Protein AF-B0DY86-F1 (afdb_monomer)

Foldseek 3Di:
DPPPPDPVNQLVVQLVLLLVCLVPPCLLLQADALDQWFWWWFFFADDDDPPAAEDERDNDHHDFDQSHWYAGPRHNGGTTRTFNHDDPPPPVSLVSVLVCLQVQQVPPDPRSHGLETEIHHEQDQDPPPPRDDPSVLVVLVCVVVCVSPLHAYEYEHEPLVVLLCCCCPNPVNVLCVVCVVDDPVVSVVCSVVVSVVVSCVRPVVSVVVSHPPPRHYAYAYSDPPPPCRVVRSSVVSVVSSVSSSVSVVVVVVVVVVVPDDDPDPDDDD

Structure (mmCIF, N/CA/C/O backbone):
data_AF-B0DY86-F1
#
_entry.id   AF-B0DY86-F1
#
loop_
_atom_site.group_PDB
_atom_site.id
_atom_site.type_symbol
_atom_site.label_atom_id
_atom_site.label_alt_id
_atom_site.label_comp_id
_atom_site.label_asym_id
_atom_site.label_entity_id
_atom_site.label_seq_id
_atom_site.pdbx_PDB_ins_code
_atom_site.Cartn_x
_atom_site.Cartn_y
_atom_site.Cartn_z
_atom_site.occupancy
_atom_site.B_iso_or_equiv
_atom_site.auth_seq_id
_atom_site.auth_comp_id
_atom_site.auth_asym_id
_atom_site.auth_atom_id
_atom_site.pdbx_PDB_model_num
ATOM 1 N N . MET A 1 1 ? -26.875 -19.634 30.312 1.00 25.72 1 MET A N 1
ATOM 2 C CA . MET A 1 1 ? -25.525 -20.029 29.852 1.00 25.72 1 MET A CA 1
ATOM 3 C C . MET A 1 1 ? -24.861 -18.831 29.187 1.00 25.72 1 MET A C 1
ATOM 5 O O . MET A 1 1 ? -25.134 -18.555 28.027 1.00 25.72 1 MET A O 1
ATOM 9 N N . HIS A 1 2 ? -24.039 -18.086 29.926 1.00 22.08 2 HIS A N 1
ATOM 10 C CA . HIS A 1 2 ? -23.134 -17.107 29.326 1.00 22.08 2 HIS A CA 1
ATOM 11 C C . HIS A 1 2 ? -21.952 -17.875 28.728 1.00 22.08 2 HIS A C 1
ATOM 13 O O . HIS A 1 2 ? -21.127 -18.404 29.467 1.00 22.08 2 HIS A O 1
ATOM 19 N N . PHE A 1 3 ? -21.874 -17.967 27.400 1.00 21.45 3 PHE A N 1
ATOM 20 C CA . PHE A 1 3 ? -20.648 -18.401 26.735 1.00 21.45 3 PHE A CA 1
ATOM 21 C C . PHE A 1 3 ? -19.618 -17.274 26.859 1.00 21.45 3 PHE A C 1
ATOM 23 O O . PHE A 1 3 ? -19.547 -16.383 26.015 1.00 21.45 3 PHE A O 1
ATOM 30 N N . PHE A 1 4 ? -18.827 -17.297 27.933 1.00 23.02 4 PHE A N 1
ATOM 31 C CA . PHE A 1 4 ? -17.560 -16.575 27.985 1.00 23.02 4 PHE A CA 1
ATOM 32 C C . PHE A 1 4 ? -16.621 -17.248 26.978 1.00 23.02 4 PHE A C 1
ATOM 34 O O . PHE A 1 4 ? -15.976 -18.253 27.268 1.00 23.02 4 PHE A O 1
ATOM 41 N N . LEU A 1 5 ? -16.591 -16.738 25.746 1.00 27.77 5 LEU A N 1
ATOM 42 C CA . LEU A 1 5 ? -15.532 -17.090 24.809 1.00 27.77 5 LEU A CA 1
ATOM 43 C C . LEU A 1 5 ? -14.234 -16.515 25.372 1.00 27.77 5 LEU A C 1
ATOM 45 O O . LEU A 1 5 ? -14.062 -15.298 25.407 1.00 27.77 5 LEU A O 1
ATOM 49 N N . GLU A 1 6 ? -13.328 -17.383 25.824 1.00 26.41 6 GLU A N 1
ATOM 50 C CA . GLU A 1 6 ? -12.017 -16.943 26.292 1.00 26.41 6 GLU A CA 1
ATOM 51 C C . GLU A 1 6 ? -11.328 -16.059 25.231 1.00 26.41 6 GLU A C 1
ATOM 53 O O . GLU A 1 6 ? -11.397 -16.373 24.032 1.00 26.41 6 GLU A O 1
ATOM 58 N N . PRO A 1 7 ? -10.573 -15.018 25.631 1.00 33.53 7 PRO A N 1
ATOM 59 C CA . PRO A 1 7 ? -9.838 -14.144 24.708 1.00 33.53 7 PRO A CA 1
ATOM 60 C C . PRO A 1 7 ? -8.939 -14.908 23.719 1.00 33.53 7 PRO A C 1
ATOM 62 O O . PRO A 1 7 ? -8.713 -14.469 22.590 1.00 33.53 7 PRO A O 1
ATOM 65 N N . LYS A 1 8 ? -8.446 -16.094 24.112 1.00 31.56 8 LYS A N 1
ATOM 66 C CA . LYS A 1 8 ? -7.683 -17.015 23.252 1.00 31.56 8 LYS A CA 1
ATOM 67 C C . LYS A 1 8 ? -8.509 -17.539 22.071 1.00 31.56 8 LYS A C 1
ATOM 69 O O . LYS A 1 8 ? -7.998 -17.560 20.954 1.00 31.56 8 LYS A O 1
ATOM 74 N N . SER A 1 9 ? -9.773 -17.903 22.295 1.00 32.00 9 SER A N 1
ATOM 75 C CA . SER A 1 9 ? -10.672 -18.447 21.270 1.00 32.00 9 SER A CA 1
ATOM 76 C C . SER A 1 9 ? -11.075 -17.378 20.250 1.00 32.00 9 SER A C 1
ATOM 78 O O . SER A 1 9 ? -10.981 -17.603 19.043 1.00 32.00 9 SER A O 1
ATOM 80 N N . VAL A 1 10 ? -11.418 -16.171 20.714 1.00 35.00 10 VAL A N 1
ATOM 81 C CA . VAL A 1 10 ? -11.792 -15.037 19.843 1.00 35.00 10 VAL A CA 1
ATOM 82 C C . VAL A 1 10 ? -10.621 -14.590 18.962 1.00 35.00 10 VAL A C 1
ATOM 84 O O . VAL A 1 10 ? -10.794 -14.364 17.766 1.00 35.00 10 VAL A O 1
ATOM 87 N N . CYS A 1 11 ? -9.413 -14.549 19.523 1.00 32.50 11 CYS A N 1
ATOM 88 C CA . CYS A 1 11 ? -8.190 -14.162 18.822 1.00 32.50 11 CYS A CA 1
ATOM 89 C C . CYS A 1 11 ? -7.759 -15.185 17.752 1.00 32.50 11 CYS A C 1
ATOM 91 O O . CYS A 1 11 ? -7.486 -14.807 16.611 1.00 32.50 11 CYS A O 1
ATOM 93 N N . LEU A 1 12 ? -7.765 -16.487 18.072 1.00 32.06 12 LEU A N 1
ATOM 94 C CA . LEU A 1 12 ? -7.441 -17.541 17.100 1.00 32.06 12 LEU A CA 1
ATOM 95 C C . LEU A 1 12 ? -8.467 -17.577 15.955 1.00 32.06 12 LEU A C 1
ATOM 97 O O . LEU A 1 12 ? -8.120 -17.803 14.795 1.00 32.06 12 LEU A O 1
ATOM 101 N N . MET A 1 13 ? -9.734 -17.315 16.286 1.00 34.47 13 MET A N 1
ATOM 102 C CA . MET A 1 13 ? -10.820 -17.177 15.323 1.00 34.47 13 MET A CA 1
ATOM 103 C C . MET A 1 13 ? -10.673 -15.949 14.423 1.00 34.47 13 MET A C 1
ATOM 105 O O . MET A 1 13 ? -11.056 -16.033 13.259 1.00 34.47 13 MET A O 1
ATOM 109 N N . LEU A 1 14 ? -10.139 -14.833 14.929 1.00 37.16 14 LEU A N 1
ATOM 110 C CA . LEU A 1 14 ? -9.879 -13.638 14.131 1.00 37.16 14 LEU A CA 1
ATOM 111 C C . LEU A 1 14 ? -8.792 -13.923 13.094 1.00 37.16 14 LEU A C 1
ATOM 113 O O . LEU A 1 14 ? -9.084 -13.808 11.914 1.00 37.16 14 LEU A O 1
ATOM 117 N N . VAL A 1 15 ? -7.605 -14.392 13.503 1.00 37.09 15 VAL A N 1
ATOM 118 C CA . VAL A 1 15 ? -6.474 -14.686 12.593 1.00 37.09 15 VAL A CA 1
ATOM 119 C C . VAL A 1 15 ? -6.848 -15.734 11.539 1.00 37.09 15 VAL A C 1
ATOM 121 O O . VAL A 1 15 ? -6.596 -15.534 10.351 1.00 37.09 15 VAL A O 1
ATOM 124 N N . ARG A 1 16 ? -7.519 -16.823 11.945 1.00 38.16 16 ARG A N 1
ATOM 125 C CA . ARG A 1 16 ? -8.064 -17.812 10.997 1.00 38.16 16 ARG A CA 1
ATOM 126 C C . ARG A 1 16 ? -9.062 -17.178 10.041 1.00 38.16 16 ARG A C 1
ATOM 128 O O . ARG A 1 16 ? -9.018 -17.467 8.852 1.00 38.16 16 ARG A O 1
ATOM 135 N N . SER A 1 17 ? -9.913 -16.282 10.538 1.00 39.31 17 SER A N 1
ATOM 136 C CA . SER A 1 17 ? -10.826 -15.537 9.686 1.00 39.31 17 SER A CA 1
ATOM 137 C C . SER A 1 17 ? -10.070 -14.644 8.709 1.00 39.31 17 SER A C 1
ATOM 139 O O . SER A 1 17 ? -10.384 -14.728 7.540 1.00 39.31 17 SER A O 1
ATOM 141 N N . ILE A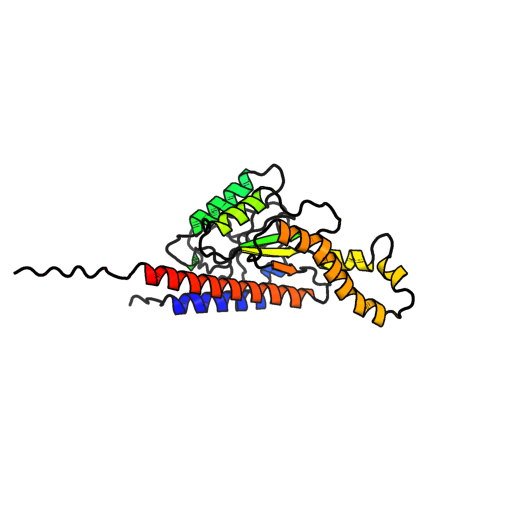 1 18 ? -9.053 -13.872 9.112 1.00 45.78 18 ILE A N 1
ATOM 142 C CA . ILE A 1 18 ? -8.230 -13.050 8.200 1.00 45.78 18 ILE A CA 1
ATOM 143 C C . ILE A 1 18 ? -7.694 -13.910 7.042 1.00 45.78 18 ILE A C 1
ATOM 145 O O . ILE A 1 18 ? -7.917 -13.591 5.876 1.00 45.78 18 ILE A O 1
ATOM 149 N N . LEU A 1 19 ? -7.069 -15.046 7.362 1.00 41.41 19 LEU A N 1
ATOM 150 C CA . LEU A 1 19 ? -6.494 -15.973 6.381 1.00 41.41 19 LEU A CA 1
ATOM 151 C C . LEU A 1 19 ? -7.557 -16.638 5.481 1.00 41.41 19 LEU A C 1
ATOM 153 O O . LEU A 1 19 ? -7.352 -16.776 4.275 1.00 41.41 19 LEU A O 1
ATOM 157 N N . GLU A 1 20 ? -8.699 -17.052 6.036 1.00 43.69 20 GLU A N 1
ATOM 158 C CA . GLU A 1 20 ? -9.823 -17.621 5.274 1.00 43.69 20 GLU A CA 1
ATOM 159 C C . GLU A 1 20 ? -10.530 -16.579 4.404 1.00 43.69 20 GLU A C 1
ATOM 161 O O . GLU A 1 20 ? -10.972 -16.905 3.301 1.00 43.69 20 GLU A O 1
ATOM 166 N N . CYS A 1 21 ? -10.640 -15.344 4.902 1.00 48.84 21 CYS A N 1
ATOM 167 C CA . CYS A 1 21 ? -11.165 -14.191 4.192 1.00 48.84 21 CYS A CA 1
ATOM 168 C C . CYS A 1 21 ? -10.317 -13.991 2.949 1.00 48.84 21 CYS A C 1
ATOM 170 O O . CYS A 1 21 ? -10.805 -14.235 1.861 1.00 48.84 21 CYS A O 1
ATOM 172 N N . PHE A 1 22 ? -9.036 -13.672 3.066 1.00 48.84 22 PHE A N 1
ATOM 173 C CA . PHE A 1 22 ? -8.242 -13.340 1.887 1.00 48.84 22 PHE A CA 1
ATOM 174 C C . PHE A 1 22 ? -8.097 -14.468 0.852 1.00 48.84 22 PHE A C 1
ATOM 176 O O . PHE A 1 22 ? -8.048 -14.185 -0.339 1.00 48.84 22 PHE A O 1
ATOM 183 N N . ASN A 1 23 ? -8.126 -15.740 1.267 1.00 43.41 23 ASN A N 1
ATOM 184 C CA . ASN A 1 23 ? -8.102 -16.867 0.326 1.00 43.41 23 ASN A CA 1
ATOM 185 C C . ASN A 1 23 ? -9.410 -17.054 -0.473 1.00 43.41 23 ASN A C 1
ATOM 187 O O . ASN A 1 23 ? -9.392 -17.716 -1.510 1.00 43.41 23 ASN A O 1
ATOM 191 N N . ARG A 1 24 ? -10.549 -16.523 0.002 1.00 44.00 24 ARG A N 1
ATOM 192 C CA . ARG A 1 24 ? -11.875 -16.666 -0.646 1.00 44.00 24 ARG A CA 1
ATOM 193 C C . ARG A 1 24 ? -12.533 -15.339 -1.030 1.00 44.00 24 ARG A C 1
ATOM 195 O O . ARG A 1 24 ? -13.574 -15.336 -1.680 1.00 44.00 24 ARG A O 1
ATOM 202 N N . CYS A 1 25 ? -11.975 -14.220 -0.589 1.00 46.50 25 CYS A N 1
ATOM 203 C CA . CYS A 1 25 ? -12.621 -12.919 -0.609 1.00 46.50 25 CYS A CA 1
ATOM 204 C C . CYS A 1 25 ? -12.169 -12.125 -1.829 1.00 46.50 25 CYS A C 1
ATOM 206 O O . CYS A 1 25 ? -11.039 -11.649 -1.901 1.00 46.50 25 CYS A O 1
ATOM 208 N N . ARG A 1 26 ? -13.103 -11.921 -2.760 1.00 53.72 26 ARG A N 1
ATOM 209 C CA . ARG A 1 26 ? -12.914 -11.081 -3.949 1.00 53.72 26 ARG A CA 1
ATOM 210 C C . ARG A 1 26 ? -12.943 -9.578 -3.645 1.00 53.72 26 ARG A C 1
ATOM 212 O O . ARG A 1 26 ? -12.969 -8.786 -4.581 1.00 53.72 26 ARG A O 1
ATOM 219 N N . ILE A 1 27 ? -12.958 -9.155 -2.372 1.00 53.88 27 ILE A N 1
ATOM 220 C CA . ILE A 1 27 ? -12.908 -7.722 -2.029 1.00 53.88 27 ILE A CA 1
ATOM 221 C C . ILE A 1 27 ? -11.684 -7.069 -2.664 1.00 53.88 27 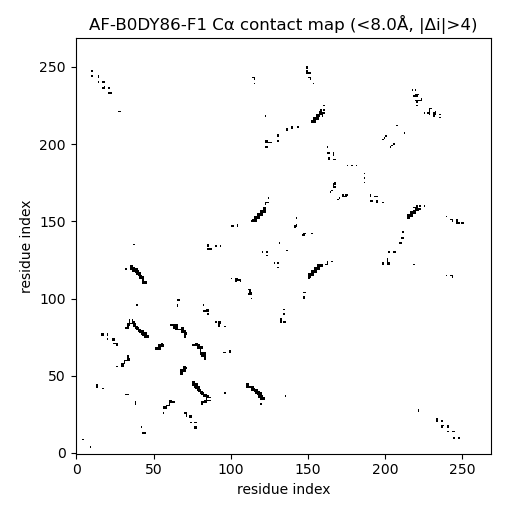ILE A C 1
ATOM 223 O O . ILE A 1 27 ? -11.831 -6.025 -3.285 1.00 53.88 27 ILE A O 1
ATOM 227 N N . LEU A 1 28 ? -10.510 -7.706 -2.596 1.00 54.19 28 LEU A N 1
ATOM 228 C CA . LEU A 1 28 ? -9.296 -7.153 -3.203 1.00 54.19 28 LEU A CA 1
ATOM 229 C C . LEU A 1 28 ? -9.324 -7.180 -4.740 1.00 54.19 28 LEU A C 1
ATOM 231 O O . LEU A 1 28 ? -8.708 -6.332 -5.372 1.00 54.19 28 LEU A O 1
ATOM 235 N N . ASP A 1 29 ? -10.073 -8.106 -5.349 1.00 53.78 29 ASP A N 1
ATOM 236 C CA . ASP A 1 29 ? -10.157 -8.259 -6.810 1.00 53.78 29 ASP A CA 1
ATOM 237 C C . ASP A 1 29 ? -10.916 -7.122 -7.510 1.00 53.78 29 ASP A C 1
ATOM 239 O O . ASP A 1 29 ? -10.892 -7.042 -8.745 1.00 53.78 29 ASP A O 1
ATOM 243 N N . GLY A 1 30 ? -11.643 -6.306 -6.742 1.00 49.09 30 GLY A N 1
ATOM 244 C CA . GLY A 1 30 ? -12.424 -5.169 -7.229 1.00 49.09 30 GLY A CA 1
ATOM 245 C C . GLY A 1 30 ? -12.237 -3.886 -6.424 1.00 49.09 30 GLY A C 1
ATOM 246 O O . GLY A 1 30 ? -12.727 -2.845 -6.856 1.00 49.09 30 GLY A O 1
ATOM 247 N N . TRP A 1 31 ? -11.545 -3.941 -5.285 1.00 54.28 31 TRP A N 1
ATOM 248 C CA . TRP A 1 31 ? -11.215 -2.756 -4.510 1.00 54.28 31 TRP A CA 1
ATOM 249 C C . TRP A 1 31 ? -10.149 -1.933 -5.234 1.00 54.28 31 TRP A C 1
ATOM 251 O O . TRP A 1 31 ? -9.117 -2.449 -5.671 1.00 54.28 31 TRP A O 1
ATOM 261 N N . ARG A 1 32 ? -10.416 -0.635 -5.365 1.00 53.81 32 ARG A N 1
ATOM 262 C CA . ARG A 1 32 ? -9.433 0.359 -5.779 1.00 53.81 32 ARG A CA 1
ATOM 263 C C . ARG A 1 32 ? -9.343 1.393 -4.661 1.00 53.81 32 ARG A C 1
ATOM 265 O O . ARG A 1 32 ? -10.398 1.908 -4.298 1.00 53.81 32 ARG A O 1
ATOM 272 N N . PRO A 1 33 ? -8.143 1.684 -4.131 1.00 53.59 33 PRO A N 1
ATOM 273 C CA . PRO A 1 33 ? -7.993 2.737 -3.137 1.00 53.59 33 PRO A CA 1
ATOM 274 C C . PRO A 1 33 ? -8.523 4.062 -3.688 1.00 53.59 33 PRO A C 1
ATOM 276 O O . PRO A 1 33 ? -8.384 4.338 -4.884 1.00 53.59 33 PRO A O 1
ATOM 279 N N . ALA A 1 34 ? -9.153 4.856 -2.817 1.00 46.75 34 ALA A N 1
ATOM 280 C CA . ALA A 1 34 ? -9.756 6.132 -3.191 1.00 46.75 34 ALA A CA 1
ATOM 281 C C . ALA A 1 34 ? -8.732 7.135 -3.753 1.00 46.75 34 ALA A C 1
ATOM 283 O O . ALA A 1 34 ? -9.071 7.890 -4.662 1.00 46.75 34 ALA A O 1
ATOM 284 N N . THR A 1 35 ? -7.489 7.092 -3.267 1.00 49.38 35 THR A N 1
ATOM 285 C CA . THR A 1 35 ? -6.358 7.907 -3.737 1.00 49.38 35 THR A CA 1
ATOM 286 C C . THR A 1 35 ? -5.086 7.067 -3.857 1.00 49.38 35 THR A C 1
ATOM 288 O O . THR A 1 35 ? -5.047 5.889 -3.489 1.00 49.38 35 THR A O 1
ATOM 291 N N . ASN A 1 36 ? -4.012 7.678 -4.365 1.00 48.69 36 ASN A N 1
ATOM 292 C CA . ASN A 1 36 ? -2.703 7.029 -4.458 1.00 48.69 36 ASN A CA 1
ATOM 293 C C . ASN A 1 36 ? -1.973 6.930 -3.098 1.00 48.69 36 ASN A C 1
ATOM 295 O O . ASN A 1 36 ? -1.039 6.134 -2.996 1.00 48.69 36 ASN A O 1
ATOM 299 N N . ASN A 1 37 ? -2.420 7.676 -2.071 1.00 48.84 37 ASN A N 1
ATOM 300 C CA . ASN A 1 37 ? -1.776 7.784 -0.757 1.00 48.84 37 ASN A CA 1
ATOM 301 C C . ASN A 1 37 ? -2.793 7.652 0.394 1.00 48.84 37 ASN A C 1
ATOM 303 O O . ASN A 1 37 ? -3.646 8.518 0.583 1.00 48.84 37 ASN A O 1
ATOM 307 N N . GLY A 1 38 ? -2.639 6.615 1.226 1.00 51.91 38 GLY A N 1
ATOM 308 C CA . GLY A 1 38 ? -3.285 6.533 2.539 1.00 51.91 38 GLY A CA 1
ATOM 309 C C . GLY A 1 38 ? -4.680 5.910 2.584 1.00 51.91 38 GLY A C 1
ATOM 310 O O . GLY A 1 38 ? -5.649 6.575 2.942 1.00 51.91 38 GLY A O 1
ATOM 311 N N . CYS A 1 39 ? -4.781 4.611 2.304 1.00 53.25 39 CYS A N 1
ATOM 312 C CA . CYS A 1 39 ? -5.963 3.820 2.664 1.00 53.25 39 CYS A CA 1
ATOM 313 C C . CYS A 1 39 ? -5.725 3.040 3.961 1.00 53.25 39 CYS A C 1
ATOM 315 O O . CYS A 1 39 ? -4.877 2.153 3.951 1.00 53.25 39 CYS A O 1
ATOM 317 N N . VAL A 1 40 ? -6.528 3.290 5.005 1.00 51.16 40 VAL A N 1
ATOM 318 C CA . VAL A 1 40 ? -6.539 2.536 6.273 1.00 51.16 40 VAL A CA 1
ATOM 319 C C . VAL A 1 40 ? -7.508 1.361 6.223 1.00 51.16 40 VAL A C 1
ATOM 321 O O . VAL A 1 40 ? -8.704 1.546 6.389 1.00 51.16 40 VAL A O 1
ATOM 324 N N . ILE A 1 41 ? -6.984 0.141 6.077 1.00 56.38 41 ILE A N 1
ATOM 325 C CA . ILE A 1 41 ? -7.787 -1.094 6.051 1.00 56.38 41 ILE A CA 1
ATOM 326 C C . ILE A 1 41 ? -7.919 -1.708 7.446 1.00 56.38 41 ILE A C 1
ATOM 328 O O . ILE A 1 41 ? -6.939 -2.222 7.975 1.00 56.38 41 ILE A O 1
ATOM 332 N N . GLN A 1 42 ? -9.137 -1.733 7.999 1.00 54.06 42 GLN A N 1
ATOM 333 C CA . GLN A 1 42 ? -9.509 -2.596 9.130 1.00 54.06 42 GLN A CA 1
ATOM 334 C C . GLN A 1 42 ? -9.657 -4.060 8.675 1.00 54.06 42 GLN A C 1
ATOM 336 O O . GLN A 1 42 ? -9.996 -4.342 7.530 1.00 54.06 42 GLN A O 1
ATOM 341 N N . VAL A 1 43 ? -9.445 -5.008 9.594 1.00 52.31 43 VAL A N 1
ATOM 342 C CA . VAL A 1 43 ? -9.835 -6.415 9.420 1.00 52.31 43 VAL A CA 1
ATOM 343 C C . VAL A 1 43 ? -10.582 -6.885 10.664 1.00 52.31 43 VAL A C 1
ATOM 345 O O . VAL A 1 43 ? -9.954 -7.332 11.609 1.00 52.31 43 VAL A O 1
ATOM 348 N N . GLY A 1 44 ? -11.908 -6.758 10.723 1.00 45.94 44 GLY A N 1
ATOM 349 C CA . GLY A 1 44 ? -12.701 -7.191 11.886 1.00 45.94 44 GLY A CA 1
ATOM 350 C C . GLY A 1 44 ? -13.919 -8.033 11.519 1.00 45.94 44 GLY A C 1
ATOM 351 O O . GLY A 1 44 ? -14.406 -7.968 10.395 1.00 45.94 44 GLY A O 1
ATOM 352 N N . ARG A 1 45 ? -14.424 -8.816 12.483 1.00 42.75 45 ARG A N 1
ATOM 353 C CA . ARG A 1 45 ? -15.722 -9.499 12.376 1.00 42.75 45 ARG A CA 1
ATOM 354 C C . ARG A 1 45 ? -16.830 -8.476 12.610 1.00 42.75 45 ARG A C 1
ATOM 356 O O . ARG A 1 45 ? -16.919 -7.957 13.711 1.00 42.75 45 ARG A O 1
ATOM 363 N N . THR A 1 46 ? -17.752 -8.284 11.673 1.00 43.44 46 THR A N 1
ATOM 364 C CA . THR A 1 46 ? -19.074 -7.758 12.044 1.00 43.44 46 THR A CA 1
ATOM 365 C C . THR A 1 46 ? -20.122 -8.844 11.867 1.00 43.44 46 THR A C 1
ATOM 367 O O . THR A 1 46 ? -20.130 -9.609 10.909 1.00 43.44 46 THR A O 1
ATOM 370 N N . VAL A 1 47 ? -21.011 -8.939 12.849 1.00 44.69 47 VAL A N 1
ATOM 371 C CA . VAL A 1 47 ? -22.373 -9.410 12.596 1.00 44.69 47 VAL A CA 1
ATOM 372 C C . VAL A 1 47 ? -23.150 -8.123 12.326 1.00 44.69 47 VAL A C 1
ATOM 374 O O . VAL A 1 47 ? -22.914 -7.169 13.072 1.00 44.69 47 VAL A O 1
ATOM 377 N N . PRO A 1 48 ? -24.005 -8.030 11.294 1.00 45.56 48 PRO A N 1
ATOM 378 C CA . PRO A 1 48 ? -24.741 -6.801 11.019 1.00 45.56 48 PRO A CA 1
ATOM 379 C C . PRO A 1 48 ? -25.509 -6.356 12.269 1.00 45.56 48 PRO A C 1
ATOM 381 O O . PRO A 1 48 ? -26.471 -7.004 12.673 1.00 45.56 48 PRO A O 1
ATOM 384 N N . SER A 1 49 ? -25.060 -5.279 12.912 1.00 41.41 49 SER A N 1
ATOM 385 C CA . SER A 1 49 ? -25.853 -4.590 13.928 1.00 41.41 49 SER A CA 1
ATOM 386 C C . SER A 1 49 ? -26.882 -3.717 13.199 1.00 41.41 49 SER A C 1
ATOM 388 O O . SER A 1 49 ? -26.520 -3.083 12.198 1.00 41.41 49 SER A O 1
ATOM 390 N N . PRO A 1 50 ? -28.138 -3.635 13.669 1.00 36.84 50 PRO A N 1
ATOM 391 C CA . PRO A 1 50 ? -29.101 -2.680 13.131 1.00 36.84 50 PRO A CA 1
ATOM 392 C C . PRO A 1 50 ? -28.525 -1.262 13.275 1.00 36.84 50 PRO A C 1
ATOM 394 O O . PRO A 1 50 ? -28.250 -0.825 14.388 1.00 36.84 50 PRO A O 1
ATOM 397 N N . GLY A 1 51 ? -28.273 -0.573 12.156 1.00 46.16 51 GLY A N 1
ATOM 398 C CA . GLY A 1 51 ? -27.764 0.808 12.134 1.0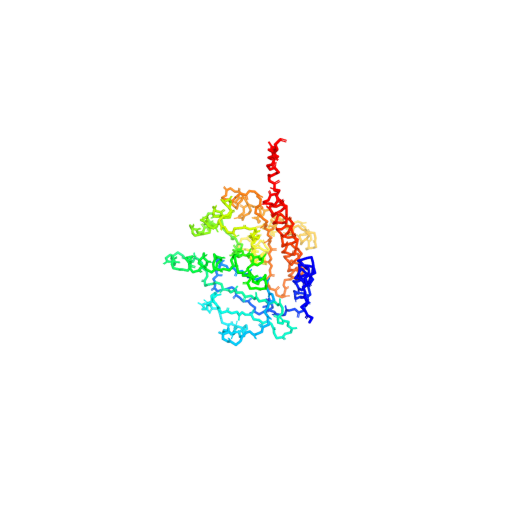0 46.16 51 GLY A CA 1
ATOM 399 C C . GLY A 1 51 ? -26.377 1.020 11.509 1.00 46.16 51 GLY A C 1
ATOM 400 O O . GLY A 1 51 ? -26.009 2.165 11.257 1.00 46.16 51 GLY A O 1
ATOM 401 N N . HIS A 1 52 ? -25.608 -0.030 11.197 1.00 52.19 52 HIS A N 1
ATOM 402 C CA . HIS A 1 52 ? -24.340 0.134 10.468 1.00 52.19 52 HIS A CA 1
ATOM 403 C C . HIS A 1 52 ? -24.559 0.193 8.953 1.00 52.19 52 HIS A C 1
ATOM 405 O O . HIS A 1 52 ? -25.086 -0.743 8.348 1.00 52.19 52 HIS A O 1
ATOM 411 N N . ARG A 1 53 ? -24.136 1.303 8.335 1.00 52.34 53 ARG A N 1
ATOM 412 C CA . ARG A 1 53 ? -24.199 1.514 6.886 1.00 52.34 53 ARG A CA 1
ATOM 413 C C . ARG A 1 53 ? -23.158 0.612 6.207 1.00 52.34 53 ARG A C 1
ATOM 415 O O . ARG A 1 53 ? -21.987 0.622 6.582 1.00 52.34 53 ARG A O 1
ATOM 422 N N . GLN A 1 54 ? -23.600 -0.190 5.240 1.00 60.53 54 GLN A N 1
ATOM 423 C CA . GLN A 1 54 ? -22.746 -1.095 4.466 1.00 60.53 54 GLN A CA 1
ATOM 424 C C . GLN A 1 54 ? -22.718 -0.650 3.010 1.00 60.53 54 GLN A C 1
ATOM 426 O O . GLN A 1 54 ? -23.767 -0.345 2.437 1.00 60.53 54 GLN A O 1
ATOM 431 N N . GLN A 1 55 ? -21.540 -0.675 2.397 1.00 57.56 55 GLN A N 1
ATOM 432 C CA . GLN A 1 55 ? -21.385 -0.441 0.968 1.00 57.56 55 GLN A CA 1
ATOM 433 C C . GLN A 1 55 ? -20.953 -1.732 0.269 1.00 57.56 55 GLN A C 1
ATOM 435 O O . GLN A 1 55 ? -20.106 -2.483 0.756 1.00 57.56 55 GLN A O 1
ATOM 440 N N . ARG A 1 56 ? -21.530 -1.998 -0.909 1.00 58.09 56 ARG A N 1
ATOM 441 C CA . ARG A 1 56 ? -20.932 -2.959 -1.845 1.00 58.09 56 ARG A CA 1
ATOM 442 C C . ARG A 1 56 ? -19.648 -2.356 -2.402 1.00 58.09 56 ARG A C 1
ATOM 444 O O . ARG A 1 56 ? -19.619 -1.157 -2.653 1.00 58.09 56 ARG A O 1
ATOM 451 N N . VAL A 1 57 ? -18.651 -3.197 -2.682 1.00 53.56 57 VAL A N 1
ATOM 452 C CA . VAL A 1 57 ? -17.448 -2.803 -3.436 1.00 53.56 57 VAL A CA 1
ATOM 453 C C . VAL A 1 57 ? -17.881 -2.043 -4.698 1.00 53.56 57 VAL A C 1
ATOM 455 O O . VAL A 1 57 ? -18.472 -2.626 -5.613 1.00 53.56 57 VAL A O 1
ATOM 458 N N . SER A 1 58 ? -17.665 -0.728 -4.701 1.00 44.06 58 SER A N 1
ATOM 459 C CA . SER A 1 58 ? -17.926 0.150 -5.840 1.00 44.06 58 SER A CA 1
ATOM 460 C C . SER A 1 58 ? -16.761 0.035 -6.818 1.00 44.06 58 SER A C 1
ATOM 462 O O . SER A 1 58 ? -15.609 -0.038 -6.403 1.00 44.06 58 SER A O 1
ATOM 464 N N . ARG A 1 59 ? -17.052 0.025 -8.124 1.00 42.72 59 ARG A N 1
ATOM 465 C CA . ARG A 1 59 ? -16.016 0.049 -9.175 1.00 42.72 59 ARG A CA 1
ATOM 466 C C . ARG A 1 59 ? -15.481 1.460 -9.454 1.00 42.72 59 ARG A C 1
ATOM 468 O O . ARG A 1 59 ? -14.550 1.592 -10.244 1.00 42.72 59 ARG A O 1
ATOM 475 N N . ASN A 1 60 ? -16.072 2.486 -8.841 1.00 42.16 60 ASN A N 1
ATOM 476 C CA . ASN A 1 60 ? -15.727 3.886 -9.072 1.00 42.16 60 ASN A CA 1
ATOM 477 C C . ASN A 1 60 ? -14.811 4.378 -7.946 1.00 42.16 60 ASN A C 1
ATOM 479 O O . ASN A 1 60 ? -15.188 4.290 -6.777 1.00 42.16 60 ASN A O 1
ATOM 483 N N . ALA A 1 61 ? -13.631 4.883 -8.312 1.00 50.03 61 ALA A N 1
ATOM 484 C CA . ALA A 1 61 ? -12.689 5.526 -7.398 1.00 50.03 61 ALA A CA 1
ATOM 485 C C . ALA A 1 61 ? -13.169 6.941 -7.010 1.00 50.03 61 ALA A C 1
ATOM 487 O O . ALA A 1 61 ? -13.897 7.573 -7.776 1.00 50.03 61 ALA A O 1
ATOM 488 N N . GLY A 1 62 ? -12.736 7.436 -5.845 1.00 50.34 62 GLY A N 1
ATOM 489 C CA . GLY A 1 62 ? -12.751 8.870 -5.517 1.00 50.34 62 GLY A CA 1
ATOM 490 C C . GLY A 1 62 ? -13.670 9.331 -4.379 1.00 50.34 62 GLY A C 1
ATOM 491 O O . GLY A 1 62 ? -13.500 10.449 -3.904 1.00 50.34 62 GLY A O 1
ATOM 492 N N . ILE A 1 63 ? -14.611 8.511 -3.893 1.00 58.81 63 ILE A N 1
ATOM 493 C CA . ILE A 1 63 ? -15.436 8.860 -2.719 1.00 58.81 63 ILE A CA 1
ATOM 494 C C . ILE A 1 63 ? -15.580 7.634 -1.822 1.00 58.81 63 ILE A C 1
ATOM 496 O O . ILE A 1 63 ? -16.317 6.701 -2.146 1.00 58.81 63 ILE A O 1
ATOM 500 N N . SER A 1 64 ? -14.882 7.661 -0.688 1.00 65.50 64 SER A N 1
ATOM 501 C CA . SER A 1 64 ? -15.014 6.669 0.375 1.00 65.50 64 SER A CA 1
ATOM 502 C C . SER A 1 64 ? -15.273 7.357 1.711 1.00 65.50 64 SER A C 1
ATOM 504 O O . SER A 1 64 ? -14.738 8.430 1.983 1.00 65.50 64 SER A O 1
ATOM 506 N N . ASP A 1 65 ? -16.092 6.726 2.546 1.00 72.38 65 ASP A N 1
ATOM 507 C CA . ASP A 1 65 ? -16.335 7.135 3.925 1.00 72.38 65 ASP A CA 1
ATOM 508 C C . ASP A 1 65 ? -15.789 6.053 4.856 1.00 72.38 65 ASP A C 1
ATOM 510 O O . ASP A 1 65 ? -16.308 4.937 4.887 1.00 72.38 65 ASP A O 1
ATOM 514 N N . ILE A 1 66 ? -14.775 6.401 5.653 1.00 76.12 66 ILE A N 1
ATOM 515 C CA . ILE A 1 66 ? -14.165 5.480 6.616 1.00 76.12 66 ILE A CA 1
ATOM 516 C C . ILE A 1 66 ? -15.173 4.983 7.663 1.00 76.12 66 ILE A C 1
ATOM 518 O O . ILE A 1 66 ? -14.999 3.902 8.211 1.00 76.12 66 ILE A O 1
ATOM 522 N N . GLY A 1 67 ? -16.262 5.709 7.934 1.00 77.62 67 GLY A N 1
ATOM 523 C CA . GLY A 1 67 ? -17.340 5.239 8.805 1.00 77.62 67 GLY A CA 1
ATOM 524 C C . GLY A 1 67 ? -18.175 4.108 8.193 1.00 77.62 67 GLY A C 1
ATOM 525 O O . GLY A 1 67 ? -18.801 3.335 8.924 1.00 77.62 67 GLY A O 1
ATOM 526 N N . THR A 1 68 ? -18.161 3.974 6.867 1.00 78.50 68 THR A N 1
ATOM 527 C CA . THR A 1 68 ? -18.954 2.999 6.121 1.00 78.50 68 THR A CA 1
ATOM 528 C C . THR A 1 68 ? -18.139 1.734 5.851 1.00 78.50 68 THR A C 1
ATOM 530 O O . THR A 1 68 ? -17.066 1.760 5.256 1.00 78.50 68 THR A O 1
ATOM 533 N N . ALA A 1 69 ? -18.664 0.593 6.291 1.00 75.75 69 ALA A N 1
ATOM 534 C CA . ALA A 1 69 ? -18.004 -0.697 6.136 1.00 75.75 69 ALA A CA 1
ATOM 535 C C . ALA A 1 69 ? -18.204 -1.275 4.724 1.00 75.75 69 ALA A C 1
ATOM 537 O O . ALA A 1 69 ? -19.329 -1.353 4.220 1.00 75.75 69 ALA A O 1
ATOM 538 N N . ILE A 1 70 ? -17.123 -1.780 4.134 1.00 72.25 70 ILE A N 1
ATOM 539 C CA . ILE A 1 70 ? -17.115 -2.626 2.940 1.00 72.25 70 ILE A CA 1
ATOM 540 C C . ILE A 1 70 ? -17.001 -4.081 3.401 1.00 72.25 70 ILE A C 1
ATOM 542 O O . ILE A 1 70 ? -16.007 -4.495 3.999 1.00 72.25 70 ILE A O 1
ATOM 546 N N . ILE A 1 71 ? -18.036 -4.871 3.121 1.00 71.56 71 ILE A N 1
ATOM 547 C CA . ILE A 1 71 ? -18.153 -6.259 3.587 1.00 71.56 71 ILE A CA 1
ATOM 548 C C . ILE A 1 71 ? -18.342 -7.184 2.386 1.00 71.56 71 ILE A C 1
ATOM 550 O O . ILE A 1 71 ? -19.141 -6.907 1.487 1.00 71.56 71 ILE A O 1
ATOM 554 N N . ALA A 1 72 ? -17.608 -8.297 2.362 1.00 61.62 72 ALA A N 1
ATOM 555 C CA . ALA A 1 72 ? -17.734 -9.278 1.294 1.00 61.62 72 ALA A CA 1
ATOM 556 C C . ALA A 1 72 ? -18.999 -10.092 1.494 1.00 61.62 72 ALA A C 1
ATOM 558 O O . ALA A 1 72 ? -19.274 -10.566 2.597 1.00 61.62 72 ALA A O 1
ATOM 559 N N . LYS A 1 73 ? -19.724 -10.346 0.405 1.00 62.03 73 LYS A N 1
ATOM 560 C CA . LYS A 1 73 ? -20.886 -11.239 0.446 1.00 62.03 73 LYS A CA 1
ATOM 561 C C . LYS A 1 73 ? -20.493 -12.654 0.846 1.00 62.03 73 LYS A C 1
ATOM 563 O O . LYS A 1 73 ? -21.228 -13.332 1.550 1.00 62.03 73 LYS A O 1
ATOM 568 N N . GLU A 1 74 ? -19.331 -13.084 0.376 1.00 62.41 74 GLU A N 1
ATOM 569 C CA . GLU A 1 74 ? -18.785 -14.416 0.586 1.00 62.41 74 GLU A CA 1
ATOM 570 C C . GLU A 1 74 ? -18.271 -14.588 2.020 1.00 62.41 74 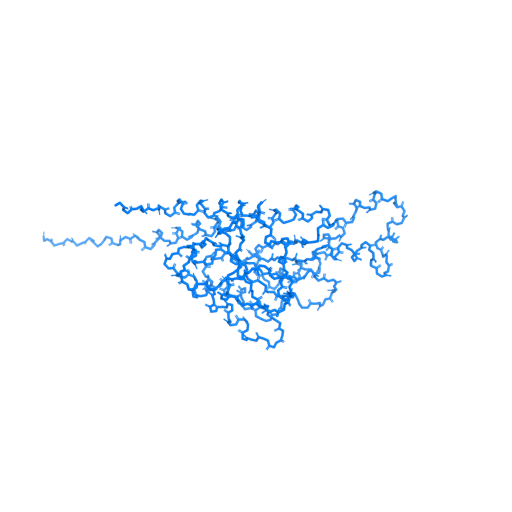GLU A C 1
ATOM 572 O O . GLU A 1 74 ? -18.088 -15.717 2.477 1.00 62.41 74 GLU A O 1
ATOM 577 N N . ASN A 1 75 ? -18.017 -13.481 2.734 1.00 60.31 75 ASN A N 1
ATOM 578 C CA . ASN A 1 75 ? -17.478 -13.525 4.082 1.00 60.31 75 ASN A CA 1
ATOM 579 C C . ASN A 1 75 ? -17.755 -12.248 4.897 1.00 60.31 75 ASN A C 1
ATOM 581 O O . ASN A 1 75 ? -16.974 -11.297 4.878 1.00 60.31 75 ASN A O 1
ATOM 585 N N . GLY A 1 76 ? -18.807 -12.284 5.721 1.00 63.31 76 GLY A N 1
ATOM 586 C CA . GLY A 1 76 ? -19.143 -11.202 6.660 1.00 63.31 76 GLY A CA 1
ATOM 587 C C . GLY A 1 76 ? -18.123 -10.979 7.786 1.00 63.31 76 GLY A C 1
ATOM 588 O O . GLY A 1 76 ? -18.258 -10.055 8.581 1.00 63.31 76 GLY A O 1
ATOM 589 N N . ARG A 1 77 ? -17.091 -11.826 7.887 1.00 66.62 77 ARG A N 1
ATOM 590 C CA . ARG A 1 77 ? -16.053 -11.723 8.919 1.00 66.62 77 ARG A CA 1
ATOM 591 C C . ARG A 1 77 ? -14.859 -10.859 8.505 1.00 66.62 77 ARG A C 1
ATOM 593 O O . ARG A 1 77 ? -13.953 -10.691 9.316 1.00 66.62 77 ARG A O 1
ATOM 600 N N . PHE A 1 78 ? -14.840 -10.368 7.264 1.00 70.31 78 PHE A N 1
ATOM 601 C CA . PHE A 1 78 ? -13.897 -9.359 6.790 1.00 70.31 78 PHE A CA 1
ATOM 602 C C . PHE A 1 78 ? -14.623 -8.033 6.618 1.00 70.31 78 PHE A C 1
ATOM 604 O O . PHE A 1 78 ? -15.584 -7.952 5.853 1.00 70.31 78 PHE A O 1
ATOM 611 N N . VAL A 1 79 ? -14.135 -7.005 7.299 1.00 74.38 79 VAL A N 1
ATOM 612 C CA . VAL A 1 79 ? -14.676 -5.653 7.205 1.00 74.38 79 VAL A CA 1
ATOM 613 C C . VAL A 1 79 ? -13.552 -4.726 6.817 1.00 74.38 79 VAL A C 1
ATOM 615 O O . VAL A 1 79 ? -12.676 -4.477 7.638 1.00 74.38 79 VAL A O 1
ATOM 618 N N . LEU A 1 80 ? -13.611 -4.232 5.588 1.00 76.69 80 LEU A N 1
ATOM 619 C CA . LEU A 1 80 ? -12.729 -3.206 5.065 1.00 76.69 80 LEU A CA 1
ATOM 620 C C . LEU A 1 80 ? -13.368 -1.844 5.336 1.00 76.69 80 LEU A C 1
ATOM 622 O O . LEU A 1 80 ? -14.514 -1.608 4.973 1.00 76.69 80 LEU A O 1
ATOM 626 N N . HIS A 1 81 ? -12.618 -0.954 5.961 1.00 78.75 81 HIS A N 1
ATOM 627 C CA . HIS A 1 81 ? -12.913 0.472 5.954 1.00 78.75 81 HIS A CA 1
ATOM 628 C C . HIS A 1 81 ? -11.919 1.105 4.983 1.00 78.75 81 HIS A C 1
ATOM 630 O O . HIS A 1 81 ? -10.776 0.668 4.937 1.00 78.75 81 HIS A O 1
ATOM 636 N N . ASP A 1 82 ? -12.360 2.038 4.150 1.00 75.31 82 ASP A N 1
ATOM 637 C CA . ASP A 1 82 ? -11.504 2.685 3.154 1.00 75.31 82 ASP A CA 1
ATOM 638 C C . ASP A 1 82 ? -11.542 4.191 3.410 1.00 75.31 82 ASP A C 1
ATOM 640 O O . ASP A 1 82 ? -12.618 4.786 3.526 1.00 75.31 82 ASP A O 1
ATOM 644 N N . SER A 1 83 ? -10.375 4.804 3.579 1.00 74.00 83 SER A N 1
ATOM 645 C CA . SER A 1 83 ? -10.259 6.249 3.768 1.00 74.00 83 SER A CA 1
ATOM 646 C C . SER A 1 83 ? -10.160 6.951 2.422 1.00 74.00 83 SER A C 1
ATOM 648 O O . SER A 1 83 ? -9.620 6.414 1.463 1.00 74.00 83 SER A O 1
ATOM 650 N N . GLN A 1 84 ? -10.619 8.199 2.362 1.00 66.69 84 GLN A N 1
ATOM 651 C CA . GLN A 1 84 ? -10.532 9.017 1.151 1.00 66.69 84 GLN A CA 1
ATOM 652 C C . GLN A 1 84 ? -9.095 9.473 0.813 1.00 66.69 84 GLN A C 1
ATOM 654 O O . GLN A 1 84 ? -8.924 10.273 -0.090 1.00 66.69 84 GLN A O 1
ATOM 659 N N . GLY A 1 85 ? -8.061 8.967 1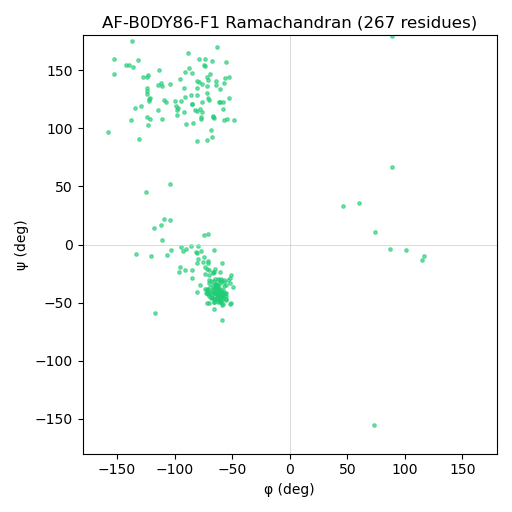.494 1.00 63.38 85 GLY A N 1
ATOM 660 C CA . GLY A 1 85 ? -6.675 9.391 1.293 1.00 63.38 85 GLY A CA 1
ATOM 661 C C . GLY A 1 85 ? -6.223 10.568 2.154 1.00 63.38 85 GLY A C 1
ATOM 662 O O . GLY A 1 85 ? -6.990 11.095 2.958 1.00 63.38 85 GLY A O 1
ATOM 663 N N . PHE A 1 86 ? -4.952 10.955 1.995 1.00 60.56 86 PHE A N 1
ATOM 664 C CA . PHE A 1 86 ? -4.323 12.098 2.679 1.00 60.56 86 PHE A CA 1
ATOM 665 C C . PHE A 1 86 ? -3.697 13.101 1.690 1.00 60.56 86 PHE 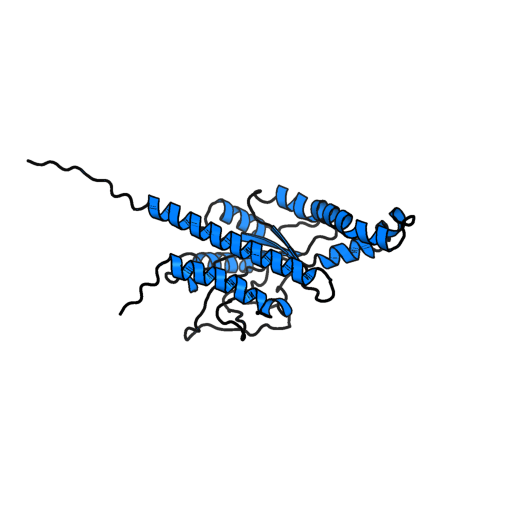A C 1
ATOM 667 O O . PHE A 1 86 ? -2.546 13.499 1.876 1.00 60.56 86 PHE A O 1
ATOM 674 N N . GLU A 1 87 ? -4.390 13.462 0.605 1.00 56.25 87 GLU A N 1
ATOM 675 C CA . GLU A 1 87 ? -3.817 14.373 -0.397 1.00 56.25 87 GLU A CA 1
ATOM 676 C C . GLU A 1 87 ? -3.615 15.803 0.149 1.00 56.25 87 GLU A C 1
ATOM 678 O O . GLU A 1 87 ? -4.200 16.222 1.155 1.00 56.25 87 GLU A O 1
ATOM 683 N N . HIS A 1 88 ? -2.719 16.557 -0.494 1.00 45.84 88 HIS A N 1
ATOM 684 C CA . HIS A 1 88 ? -2.313 17.890 -0.051 1.00 45.84 88 HIS A CA 1
ATOM 685 C C . HIS A 1 88 ? -3.518 18.852 -0.033 1.00 45.84 88 HIS A C 1
ATOM 687 O O . HIS A 1 88 ? -4.167 19.059 -1.055 1.00 45.84 88 HIS A O 1
ATOM 693 N N . GLY A 1 89 ? -3.812 19.450 1.128 1.00 51.62 89 GLY A N 1
ATOM 694 C CA . GLY A 1 89 ? -4.980 20.322 1.335 1.00 51.62 89 GLY A CA 1
ATOM 695 C C . GLY A 1 89 ? -6.167 19.660 2.050 1.00 51.62 89 GLY A C 1
ATOM 696 O O . GLY A 1 89 ? -7.109 20.355 2.419 1.00 51.62 89 GLY A O 1
ATOM 697 N N . GLU A 1 90 ? -6.105 18.355 2.334 1.00 59.81 90 GLU A N 1
ATOM 698 C CA . GLU A 1 90 ? -7.186 17.599 2.983 1.00 59.81 90 GLU A CA 1
ATOM 699 C C . GLU A 1 90 ? -6.913 17.293 4.471 1.00 59.81 90 GLU A C 1
ATOM 701 O O . GLU A 1 90 ? -7.014 16.149 4.926 1.00 59.81 90 GLU A O 1
ATOM 706 N N . GLY A 1 91 ? -6.579 18.311 5.275 1.00 62.12 91 GLY A N 1
ATOM 707 C CA . GLY A 1 91 ? -6.343 18.140 6.722 1.00 62.12 91 GLY A CA 1
ATOM 708 C C . GLY A 1 91 ? -7.506 17.450 7.460 1.00 62.12 91 GLY A C 1
ATOM 709 O O . GLY A 1 91 ? -7.293 16.669 8.393 1.00 62.12 91 GLY A O 1
ATOM 710 N N . ASP A 1 92 ? -8.731 17.652 6.972 1.00 73.25 92 ASP A N 1
ATOM 711 C CA . ASP A 1 92 ? -9.939 17.011 7.488 1.00 73.25 92 ASP A CA 1
ATOM 712 C C . ASP A 1 92 ? -9.931 15.487 7.310 1.00 73.25 92 ASP A C 1
ATOM 714 O O . ASP A 1 92 ? -10.441 14.766 8.171 1.00 73.25 92 ASP A O 1
ATOM 718 N N . ASN A 1 93 ? -9.336 14.963 6.234 1.00 72.69 93 ASN A N 1
ATOM 719 C CA . ASN A 1 93 ? -9.295 13.522 5.980 1.00 72.69 93 ASN A CA 1
ATOM 720 C C . ASN A 1 93 ? -8.313 12.817 6.916 1.00 72.69 93 ASN A C 1
ATOM 722 O O . ASN A 1 93 ? -8.643 11.764 7.469 1.00 72.69 93 ASN A O 1
ATOM 726 N N . PHE A 1 94 ? -7.167 13.442 7.202 1.00 76.56 94 PHE A N 1
ATOM 727 C CA . PHE A 1 94 ? -6.257 12.943 8.232 1.00 76.56 94 PHE A CA 1
ATOM 728 C C . PHE A 1 94 ? -6.936 12.880 9.603 1.00 76.56 94 PHE A C 1
ATOM 730 O O . PHE A 1 94 ? -6.923 11.835 10.260 1.00 76.56 94 PHE A O 1
ATOM 737 N N . LYS A 1 95 ? -7.617 13.960 10.004 1.00 81.88 95 LYS A N 1
ATOM 738 C CA . LYS A 1 95 ? -8.349 14.004 11.273 1.00 81.88 95 LYS A CA 1
ATOM 739 C C . LYS A 1 95 ? -9.430 12.920 11.358 1.00 81.88 95 LYS A C 1
ATOM 741 O O . LYS A 1 95 ? -9.498 12.231 12.373 1.00 81.88 95 LYS A O 1
ATOM 746 N N . LYS A 1 96 ? -10.222 12.710 10.297 1.00 81.38 96 LYS A N 1
ATOM 747 C CA . LYS A 1 96 ? -11.238 11.638 10.239 1.00 81.38 96 LYS A CA 1
ATOM 748 C C . LYS A 1 96 ? -10.633 10.257 10.489 1.00 81.38 96 LYS A C 1
ATOM 750 O O . LYS A 1 96 ? -11.221 9.463 11.220 1.00 81.38 96 LYS A O 1
ATOM 755 N N . VAL A 1 97 ? -9.460 9.972 9.918 1.00 80.75 97 VAL A N 1
ATOM 756 C CA . VAL A 1 97 ? -8.762 8.701 10.154 1.00 80.75 97 VAL A CA 1
ATOM 757 C C . VAL A 1 97 ? -8.326 8.572 11.609 1.00 80.75 97 VAL A C 1
ATOM 759 O O . VAL A 1 97 ? -8.580 7.540 12.229 1.00 80.75 97 VAL A O 1
ATOM 762 N N . ILE A 1 98 ? -7.701 9.604 12.177 1.00 84.50 98 ILE A N 1
ATOM 763 C CA . ILE A 1 98 ? -7.252 9.567 13.574 1.00 84.50 98 ILE A CA 1
ATOM 764 C C . ILE A 1 98 ? -8.430 9.400 14.536 1.00 84.50 98 ILE A C 1
ATOM 766 O O . ILE A 1 98 ? -8.359 8.568 15.442 1.00 84.50 98 ILE A O 1
ATOM 770 N N . ASP A 1 99 ? -9.515 10.144 14.332 1.00 86.81 99 ASP A N 1
ATOM 771 C CA . ASP A 1 99 ? -10.722 10.047 15.152 1.00 86.81 99 ASP A CA 1
ATOM 772 C C . ASP A 1 99 ? -11.348 8.651 15.045 1.00 86.81 99 ASP A C 1
ATOM 774 O O . ASP A 1 99 ? -11.710 8.060 16.063 1.00 86.81 99 ASP A O 1
ATOM 778 N N . PHE A 1 100 ? -11.397 8.080 13.837 1.00 85.50 100 PHE A N 1
ATOM 779 C CA . PHE A 1 100 ? -11.860 6.711 13.618 1.00 85.50 100 PHE A CA 1
ATOM 780 C C . PHE A 1 100 ? -11.002 5.690 14.378 1.00 85.50 100 PHE A C 1
ATOM 782 O O . PHE A 1 100 ? -11.539 4.855 15.106 1.00 85.50 100 PHE A O 1
ATOM 789 N 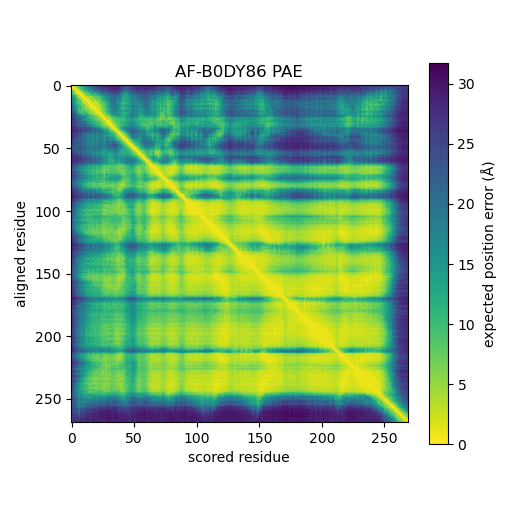N . LEU A 1 101 ? -9.672 5.771 14.261 1.00 85.38 101 LEU A N 1
ATOM 790 C CA . LEU A 1 101 ? -8.753 4.863 14.953 1.00 85.38 101 LEU A CA 1
ATOM 791 C C . LEU A 1 101 ? -8.883 4.982 16.477 1.00 85.38 101 LEU A C 1
ATOM 793 O O . LEU A 1 101 ? -8.962 3.964 17.162 1.00 85.38 101 LEU A O 1
ATOM 797 N N . LYS A 1 102 ? -8.960 6.206 17.012 1.00 86.06 102 LYS A N 1
ATOM 798 C CA . LYS A 1 102 ? -9.130 6.456 18.452 1.00 86.06 102 LYS A CA 1
ATOM 799 C C . LYS A 1 102 ? -10.468 5.936 18.970 1.00 86.06 102 LYS A C 1
ATOM 801 O O . LYS A 1 102 ? -10.486 5.242 19.980 1.00 86.06 102 LYS A O 1
ATOM 806 N N . ALA A 1 103 ? -11.567 6.207 18.264 1.00 86.56 103 ALA A N 1
ATOM 807 C CA . ALA A 1 103 ? -12.896 5.733 18.648 1.00 86.56 103 ALA A CA 1
ATOM 808 C C . ALA A 1 103 ? -12.987 4.200 18.669 1.00 86.56 103 ALA A C 1
ATOM 810 O O . ALA A 1 103 ? -13.746 3.628 19.446 1.00 86.56 103 ALA A O 1
ATOM 811 N N . ARG A 1 104 ? -12.209 3.529 17.814 1.00 84.81 104 ARG A N 1
ATOM 812 C CA . ARG A 1 104 ? -12.209 2.070 17.671 1.00 84.81 104 ARG A CA 1
ATOM 813 C C . ARG A 1 104 ? -11.207 1.362 18.577 1.00 84.81 104 ARG A C 1
ATOM 815 O O . ARG A 1 104 ? -11.395 0.179 18.839 1.00 84.81 104 ARG A O 1
ATOM 822 N N . LYS A 1 105 ? -10.166 2.052 19.046 1.00 81.25 105 LYS A N 1
ATOM 823 C CA . LYS A 1 105 ? -9.075 1.483 19.851 1.00 81.25 105 LYS A CA 1
ATOM 824 C C . LYS A 1 105 ? -9.578 0.773 21.111 1.00 81.25 105 LYS A C 1
ATOM 826 O O . LYS A 1 105 ? -9.188 -0.362 21.355 1.00 81.25 105 LYS A O 1
ATOM 831 N N . ASP A 1 106 ? -10.473 1.417 21.858 1.00 78.25 106 ASP A N 1
ATOM 832 C CA . ASP A 1 106 ? -10.924 0.952 23.178 1.00 78.25 106 ASP A CA 1
ATOM 833 C C . ASP A 1 106 ? -12.380 0.443 23.165 1.00 78.25 106 ASP A C 1
ATOM 835 O O . ASP A 1 106 ? -13.050 0.396 24.198 1.00 78.25 106 ASP A O 1
ATOM 839 N N . MET A 1 107 ? -12.896 0.049 21.992 1.00 82.62 107 MET A N 1
ATOM 840 C CA . MET A 1 107 ? -14.253 -0.498 21.888 1.00 82.62 107 MET A CA 1
ATOM 841 C C . MET A 1 107 ? -14.392 -1.772 22.743 1.00 82.62 107 MET A C 1
ATOM 843 O O . MET A 1 107 ? -13.548 -2.665 22.628 1.00 82.62 107 MET A O 1
ATOM 847 N N . PRO A 1 108 ? -15.468 -1.923 23.548 1.00 78.06 108 PRO A N 1
ATOM 848 C CA . PRO A 1 108 ? -15.616 -3.059 24.467 1.00 78.06 108 PRO A CA 1
ATOM 849 C C . PRO A 1 108 ? -15.622 -4.419 23.767 1.00 78.06 108 PRO A C 1
ATOM 851 O O . PRO A 1 108 ? -15.188 -5.429 24.321 1.00 78.06 108 PRO A O 1
ATOM 854 N N . ASN A 1 109 ? -16.137 -4.455 22.538 1.00 76.62 109 ASN A N 1
ATOM 855 C CA . ASN A 1 109 ? -16.162 -5.657 21.730 1.00 76.62 109 ASN A CA 1
ATOM 856 C C . ASN A 1 109 ? -14.979 -5.652 20.763 1.00 76.62 109 ASN A C 1
ATOM 858 O O . ASN A 1 109 ? -14.921 -4.825 19.857 1.00 76.62 109 ASN A O 1
ATOM 862 N N . VAL A 1 110 ? -14.084 -6.634 20.913 1.00 74.25 110 VAL A N 1
ATOM 863 C CA . VAL A 1 110 ? -12.907 -6.832 20.048 1.00 74.25 110 VAL A CA 1
ATOM 864 C C . VAL A 1 110 ? -13.287 -6.802 18.569 1.00 74.25 110 VAL A C 1
ATOM 866 O O . VAL A 1 110 ? -12.578 -6.231 17.757 1.00 74.25 110 VAL A O 1
ATOM 869 N N . ARG A 1 111 ? -14.454 -7.343 18.204 1.00 73.75 111 ARG A N 1
ATOM 870 C CA . ARG A 1 111 ? -14.919 -7.384 16.811 1.00 73.75 111 ARG A CA 1
ATOM 871 C C . ARG A 1 111 ? -15.063 -5.984 16.182 1.00 73.75 111 ARG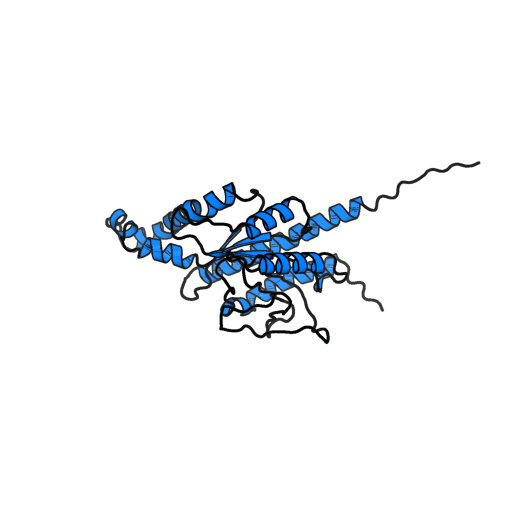 A C 1
ATOM 873 O O . ARG A 1 111 ? -14.899 -5.841 14.972 1.00 73.75 111 ARG A O 1
ATOM 880 N N . ASP A 1 112 ? -15.366 -4.991 17.016 1.00 77.69 112 ASP A N 1
ATOM 881 C CA . ASP A 1 112 ? -15.614 -3.607 16.633 1.00 77.69 112 ASP A CA 1
ATOM 882 C C . ASP A 1 112 ? -14.331 -2.761 16.705 1.00 77.69 112 ASP A C 1
ATOM 884 O O . ASP A 1 112 ? -14.362 -1.618 16.258 1.00 77.69 112 ASP A O 1
ATOM 888 N N . GLN A 1 113 ? -13.214 -3.316 17.198 1.00 82.06 113 GLN A N 1
ATOM 889 C CA . GLN A 1 113 ? -11.893 -2.683 17.191 1.00 82.06 113 GLN A CA 1
ATOM 890 C C . GLN A 1 113 ? -11.213 -2.777 15.814 1.00 82.06 113 GLN A C 1
ATOM 892 O O . GLN A 1 113 ? -11.530 -3.629 14.975 1.00 82.06 113 GLN A O 1
ATOM 897 N N . VAL A 1 114 ? -10.238 -1.895 15.581 1.00 82.75 114 VAL A N 1
ATOM 898 C CA . VAL A 1 114 ? -9.359 -1.960 14.405 1.00 82.75 114 VAL A CA 1
ATOM 899 C C . VAL A 1 114 ? -8.205 -2.914 14.703 1.00 82.75 114 VAL A C 1
ATOM 901 O O . VAL A 1 114 ? -7.438 -2.700 15.635 1.00 82.75 114 VAL A O 1
ATOM 904 N N . HIS A 1 115 ? -8.070 -3.965 13.893 1.00 82.69 115 HIS A N 1
ATOM 905 C CA . HIS A 1 115 ? -7.087 -5.028 14.138 1.00 82.69 115 HIS A CA 1
ATOM 906 C C . HIS A 1 115 ? -5.776 -4.859 13.374 1.00 82.69 115 HIS A C 1
ATOM 908 O O . HIS A 1 115 ? -4.759 -5.398 13.793 1.00 82.69 115 HIS A O 1
ATOM 914 N N . ALA A 1 116 ? -5.794 -4.134 12.261 1.00 85.69 116 ALA A N 1
ATOM 915 C CA . ALA A 1 116 ? -4.623 -3.761 11.484 1.00 85.69 116 ALA A CA 1
ATOM 916 C C . ALA A 1 116 ? -4.928 -2.458 10.748 1.00 85.69 116 ALA A C 1
ATOM 918 O O . ALA A 1 116 ? -6.095 -2.106 10.585 1.00 85.69 116 ALA A O 1
ATOM 919 N N . VAL A 1 117 ? -3.877 -1.764 10.333 1.00 85.94 117 VAL A N 1
ATOM 920 C CA . VAL A 1 117 ? -3.935 -0.589 9.471 1.00 85.94 117 VAL A CA 1
ATOM 921 C C . VAL A 1 117 ? -2.966 -0.828 8.329 1.00 85.94 117 VAL A C 1
ATOM 923 O O . VAL A 1 117 ? -1.770 -0.992 8.559 1.00 85.94 117 VAL A O 1
ATOM 926 N N . TRP A 1 118 ? -3.463 -0.859 7.100 1.00 86.56 118 TRP A N 1
ATOM 927 C CA . TRP A 1 118 ? -2.597 -0.716 5.931 1.00 86.56 118 TRP A CA 1
ATOM 928 C C . TRP A 1 118 ? -2.382 0.768 5.648 1.00 86.56 118 TRP A C 1
ATOM 930 O O . TRP A 1 118 ? -3.257 1.574 5.931 1.00 86.56 118 TRP A O 1
ATOM 940 N N . LEU A 1 119 ? -1.215 1.138 5.138 1.00 83.69 119 LEU A N 1
ATOM 941 C CA . LEU A 1 119 ? -0.940 2.453 4.575 1.00 83.69 119 LEU A CA 1
ATOM 942 C C . LEU A 1 119 ? -0.465 2.235 3.156 1.00 83.69 119 LEU A C 1
ATOM 944 O O . LEU A 1 119 ? 0.653 1.780 2.929 1.00 83.69 119 LEU A O 1
ATOM 948 N N . CYS A 1 120 ? -1.359 2.490 2.212 1.00 80.44 120 CYS A N 1
ATOM 949 C CA . CYS A 1 120 ? -1.087 2.243 0.808 1.00 80.44 120 CYS A CA 1
ATOM 950 C C . CYS A 1 120 ? -0.376 3.447 0.187 1.00 80.44 120 CYS A C 1
ATOM 952 O O . CYS A 1 120 ? -0.881 4.564 0.287 1.00 80.44 120 CYS A O 1
ATOM 954 N N . PHE A 1 121 ? 0.746 3.192 -0.476 1.00 78.44 121 PHE A N 1
ATOM 955 C CA . PHE A 1 121 ? 1.483 4.154 -1.295 1.00 78.44 121 PHE A CA 1
ATOM 956 C C . PHE A 1 121 ? 1.626 3.571 -2.684 1.00 78.44 121 PHE A C 1
ATOM 958 O O . PHE A 1 121 ? 1.797 2.362 -2.829 1.00 78.44 121 PHE A O 1
ATOM 965 N N . GLN A 1 122 ? 1.562 4.383 -3.724 1.00 80.50 122 GLN A N 1
ATOM 966 C CA . GLN A 1 122 ? 2.008 3.922 -5.030 1.00 80.50 122 GLN A CA 1
ATOM 967 C C . GLN A 1 122 ? 3.538 3.792 -5.032 1.00 80.50 122 GLN A C 1
ATOM 969 O O . GLN A 1 122 ? 4.231 4.616 -4.445 1.00 80.50 122 GLN A O 1
ATOM 974 N N . VAL A 1 123 ? 4.069 2.760 -5.691 1.00 86.31 123 VAL A N 1
ATOM 975 C CA . VAL A 1 123 ? 5.508 2.676 -5.965 1.00 86.31 123 VAL A CA 1
ATOM 976 C C . VAL A 1 123 ? 5.942 3.903 -6.770 1.00 86.31 123 VAL A C 1
ATOM 978 O O . VAL A 1 123 ? 5.401 4.155 -7.850 1.00 86.31 123 VAL A O 1
ATOM 981 N N . SER A 1 124 ? 6.912 4.652 -6.243 1.00 86.81 124 SER A N 1
ATOM 982 C CA . SER A 1 124 ? 7.520 5.783 -6.943 1.00 86.81 124 SER A CA 1
ATOM 983 C C . SER A 1 124 ? 8.248 5.306 -8.194 1.00 86.81 124 SER A C 1
ATOM 985 O O . SER A 1 124 ? 8.957 4.298 -8.175 1.00 86.81 124 SER A O 1
ATOM 987 N N . LEU A 1 125 ? 8.068 6.054 -9.280 1.00 86.50 125 LEU A N 1
ATOM 988 C CA . LEU A 1 125 ? 8.664 5.775 -10.589 1.00 86.50 125 LEU A CA 1
ATOM 989 C C . LEU A 1 125 ? 9.814 6.746 -10.917 1.00 86.50 125 LEU A C 1
ATOM 991 O O . LEU A 1 125 ? 10.545 6.531 -11.885 1.00 86.50 125 LEU A O 1
ATOM 995 N N . SER A 1 126 ? 9.987 7.791 -10.103 1.00 83.12 126 SER A N 1
ATOM 996 C CA . SER A 1 126 ? 10.965 8.861 -10.294 1.00 83.12 126 SER A CA 1
ATOM 997 C C . SER A 1 126 ? 11.679 9.196 -8.986 1.00 83.12 126 SER A C 1
ATOM 999 O O . SER A 1 126 ? 11.137 9.025 -7.893 1.00 83.12 126 SER A O 1
ATOM 1001 N N . GLU A 1 127 ? 12.910 9.689 -9.101 1.00 76.25 127 GLU A N 1
ATOM 1002 C CA . GLU A 1 127 ? 13.653 10.243 -7.970 1.00 76.25 127 GLU A CA 1
ATOM 1003 C C . GLU A 1 127 ? 13.057 11.591 -7.542 1.00 76.25 127 GLU A C 1
ATOM 1005 O O . GLU A 1 127 ? 12.630 12.388 -8.376 1.00 76.25 127 GLU A O 1
ATOM 1010 N N . GLY A 1 128 ? 13.055 11.864 -6.236 1.00 64.81 128 GLY A N 1
ATOM 1011 C CA . GLY A 1 128 ? 12.599 13.145 -5.686 1.00 64.81 128 GLY A CA 1
ATOM 1012 C C . GLY A 1 128 ? 11.098 13.242 -5.406 1.00 64.81 128 GLY A C 1
ATOM 1013 O O . GLY A 1 128 ? 10.673 14.235 -4.815 1.00 64.81 128 GLY A O 1
ATOM 1014 N N . ASP A 1 129 ? 10.308 12.217 -5.740 1.00 63.59 129 ASP A N 1
ATOM 1015 C CA . ASP A 1 129 ? 8.917 12.128 -5.292 1.00 63.59 129 ASP A CA 1
ATOM 1016 C C . ASP A 1 129 ? 8.884 12.083 -3.757 1.00 63.59 129 ASP A C 1
ATOM 1018 O O . ASP A 1 129 ? 9.497 11.216 -3.121 1.00 63.59 129 ASP A O 1
ATOM 1022 N N . ARG A 1 130 ? 8.169 13.029 -3.136 1.00 65.38 130 ARG A N 1
ATOM 1023 C CA . ARG A 1 130 ? 7.956 13.004 -1.688 1.00 65.38 130 ARG A CA 1
ATOM 1024 C C . ARG A 1 130 ? 7.104 11.779 -1.360 1.00 65.38 130 ARG A C 1
ATOM 1026 O O . ARG A 1 130 ? 5.916 11.743 -1.657 1.00 65.38 130 ARG A O 1
ATOM 1033 N N . LEU A 1 131 ? 7.726 10.778 -0.739 1.00 66.44 131 LEU A N 1
ATOM 1034 C CA . LEU A 1 131 ? 7.070 9.497 -0.475 1.00 66.44 131 LEU A CA 1
ATOM 1035 C C . LEU A 1 131 ? 5.966 9.598 0.594 1.00 66.44 131 LEU A C 1
ATOM 1037 O O . LEU A 1 131 ? 4.985 8.859 0.535 1.00 66.44 131 LEU A O 1
ATOM 1041 N N . PHE A 1 132 ? 6.105 10.521 1.554 1.00 72.06 132 PHE A N 1
ATOM 1042 C CA . PHE A 1 132 ? 5.127 10.737 2.624 1.00 72.06 132 PHE A CA 1
ATOM 1043 C C . PHE A 1 132 ? 4.636 12.171 2.656 1.00 72.06 132 PHE A C 1
ATOM 1045 O O . PHE A 1 132 ? 5.426 13.104 2.744 1.00 72.06 132 PHE A O 1
ATOM 1052 N N . GLU A 1 133 ? 3.321 12.334 2.683 1.00 71.19 133 GLU A N 1
ATOM 1053 C CA . GLU A 1 133 ? 2.693 13.592 3.071 1.00 71.19 133 GLU A CA 1
ATOM 1054 C C . GLU A 1 133 ? 2.792 13.804 4.590 1.00 71.19 133 GLU A C 1
ATOM 1056 O O . GLU A 1 133 ? 2.927 12.851 5.363 1.00 71.19 133 GLU A O 1
ATOM 1061 N N . ALA A 1 134 ? 2.653 15.054 5.041 1.00 72.56 134 ALA A N 1
ATOM 1062 C CA . ALA A 1 134 ? 2.790 15.419 6.457 1.00 72.56 134 ALA A CA 1
ATOM 1063 C C . ALA A 1 134 ? 1.849 14.625 7.393 1.00 72.56 134 ALA A C 1
ATOM 1065 O O . ALA A 1 134 ? 2.233 14.264 8.503 1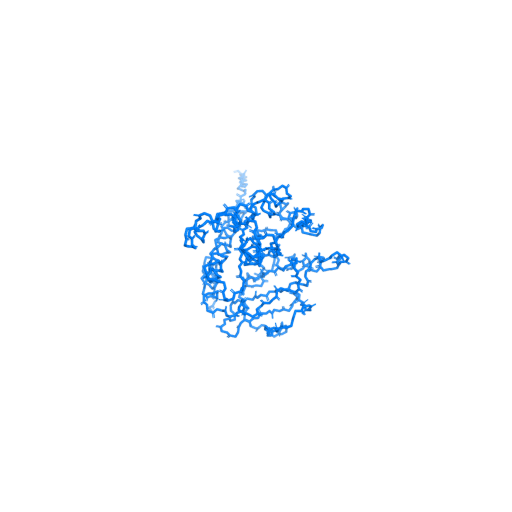.00 72.56 134 ALA A O 1
ATOM 1066 N N . GLY A 1 135 ? 0.631 14.296 6.942 1.00 72.25 135 GLY A N 1
ATOM 1067 C CA . GLY A 1 135 ? -0.301 13.469 7.721 1.00 72.25 135 GLY A CA 1
ATOM 1068 C C . GLY A 1 135 ? 0.210 12.040 7.947 1.00 72.25 135 GLY A C 1
ATOM 1069 O O . GLY A 1 135 ? 0.032 11.463 9.015 1.00 72.25 135 GLY A O 1
ATOM 1070 N N . VAL A 1 136 ? 0.914 11.464 6.976 1.00 77.12 136 VAL A N 1
ATOM 1071 C CA . VAL A 1 136 ? 1.475 10.114 7.105 1.00 77.12 136 VAL A CA 1
ATOM 1072 C C . VAL A 1 136 ? 2.644 10.095 8.091 1.00 77.12 136 VAL A C 1
ATOM 1074 O O . VAL A 1 136 ? 2.721 9.200 8.934 1.00 77.12 136 VAL A O 1
ATOM 1077 N N . GLU A 1 137 ? 3.523 11.098 8.027 1.00 79.75 137 GLU A N 1
ATOM 1078 C CA . GLU A 1 137 ? 4.618 11.275 8.992 1.00 79.75 137 GLU A CA 1
ATOM 1079 C C . GLU A 1 137 ? 4.072 11.381 10.427 1.00 79.75 137 GLU A C 1
ATOM 1081 O O . GLU A 1 137 ? 4.555 10.711 11.345 1.00 79.75 137 GLU A O 1
ATOM 1086 N N . GLU A 1 138 ? 2.995 12.150 10.609 1.00 81.56 138 GLU A N 1
ATOM 1087 C CA . GLU A 1 138 ? 2.310 12.285 11.893 1.00 81.56 138 GLU A CA 1
ATOM 1088 C C . GLU A 1 138 ? 1.714 10.955 12.378 1.00 81.56 138 GLU A C 1
ATOM 1090 O O . GLU A 1 138 ? 1.841 10.609 13.555 1.00 81.56 138 GLU A O 1
ATOM 1095 N N . LEU A 1 139 ? 1.131 10.148 11.487 1.00 82.12 139 LEU A N 1
ATOM 1096 C CA . LEU A 1 139 ? 0.622 8.823 11.845 1.00 82.12 139 LEU A CA 1
ATOM 1097 C C . LEU A 1 139 ? 1.738 7.894 12.349 1.00 82.12 139 LEU A C 1
ATOM 1099 O O . LEU A 1 139 ? 1.557 7.202 13.357 1.00 82.12 139 LEU A O 1
ATOM 1103 N N . PHE A 1 140 ? 2.904 7.894 11.695 1.00 84.88 140 PHE A N 1
ATOM 1104 C CA . PHE A 1 140 ? 4.066 7.125 12.152 1.00 84.88 140 PHE A CA 1
ATOM 1105 C C . PHE A 1 140 ? 4.592 7.627 13.499 1.00 84.88 140 PHE A C 1
ATOM 1107 O O . PHE A 1 140 ? 4.947 6.817 14.368 1.00 84.88 140 PHE A O 1
ATOM 1114 N N . ARG A 1 141 ? 4.575 8.945 13.727 1.00 85.88 141 ARG A N 1
ATOM 1115 C CA . ARG A 1 141 ? 4.903 9.539 15.028 1.00 85.88 141 ARG A CA 1
ATOM 1116 C C . ARG A 1 141 ? 3.933 9.069 16.113 1.00 85.88 141 ARG A C 1
ATOM 1118 O O . ARG A 1 141 ? 4.375 8.640 17.179 1.00 85.88 141 ARG A O 1
ATOM 1125 N N . MET A 1 142 ? 2.627 9.124 15.857 1.00 86.25 142 MET A N 1
ATOM 1126 C CA . MET A 1 142 ? 1.587 8.665 16.786 1.00 86.25 142 MET A CA 1
ATOM 1127 C C . MET A 1 142 ? 1.712 7.167 17.086 1.00 86.25 142 MET A C 1
ATOM 1129 O O . MET A 1 142 ? 1.583 6.755 18.241 1.00 86.25 142 MET A O 1
ATOM 1133 N N . LYS A 1 143 ? 2.015 6.345 16.070 1.00 85.69 143 LYS A N 1
ATOM 1134 C CA . LYS A 1 143 ? 2.288 4.913 16.249 1.00 85.69 143 LYS A CA 1
ATOM 1135 C C . LYS A 1 143 ? 3.494 4.686 17.160 1.00 85.69 143 LYS A C 1
ATOM 1137 O O . LYS A 1 143 ? 3.395 3.902 18.101 1.00 85.69 143 LYS A O 1
ATOM 1142 N N . SER A 1 144 ? 4.592 5.401 16.923 1.00 85.62 144 SER A N 1
ATOM 1143 C CA . SER A 1 144 ? 5.826 5.279 17.713 1.00 85.62 144 SER A CA 1
ATOM 1144 C C . SER A 1 144 ? 5.638 5.709 19.172 1.00 85.62 144 SER A C 1
ATOM 1146 O O . SER A 1 144 ? 6.212 5.102 20.069 1.00 85.62 144 SER A O 1
ATOM 1148 N N . LYS A 1 145 ? 4.781 6.705 19.431 1.00 87.06 145 LYS A N 1
ATOM 1149 C CA . LYS A 1 145 ? 4.410 7.126 20.795 1.00 87.06 145 LYS A CA 1
ATOM 1150 C C . LYS A 1 145 ? 3.356 6.229 21.463 1.00 87.06 145 LYS A C 1
ATOM 1152 O O . LYS A 1 145 ? 2.977 6.484 22.602 1.00 87.06 145 LYS A O 1
ATOM 1157 N N . GLY A 1 146 ? 2.852 5.202 20.775 1.00 84.81 146 GLY A N 1
ATOM 1158 C CA . GLY A 1 146 ? 1.821 4.302 21.302 1.00 84.81 146 GLY A CA 1
ATOM 1159 C C . GLY A 1 146 ? 0.415 4.914 21.372 1.00 84.81 146 GLY A C 1
ATOM 1160 O O . GLY A 1 146 ? -0.493 4.310 21.944 1.00 84.81 146 GLY A O 1
ATOM 1161 N N . GLU A 1 147 ? 0.190 6.082 20.764 1.00 86.62 147 GLU A N 1
ATOM 1162 C CA . GLU A 1 147 ? -1.101 6.783 20.801 1.00 86.62 147 GLU A CA 1
ATOM 1163 C C . GLU A 1 147 ? -2.200 5.959 20.105 1.00 86.62 147 GLU A C 1
ATOM 1165 O O . GLU A 1 147 ? -3.325 5.862 20.604 1.00 86.62 147 GLU A O 1
ATOM 1170 N N . LEU A 1 148 ? -1.841 5.266 19.018 1.00 81.25 148 LEU A N 1
ATOM 1171 C CA . LEU A 1 148 ? -2.719 4.343 18.285 1.00 81.25 148 LEU A CA 1
ATOM 1172 C C . LEU A 1 148 ? -2.893 2.982 18.984 1.00 81.25 148 LEU A C 1
ATOM 1174 O O . LEU A 1 148 ? -3.683 2.152 18.546 1.00 81.25 148 LEU A O 1
ATOM 1178 N N . GLY A 1 149 ? -2.175 2.744 20.083 1.00 82.00 149 GLY A N 1
ATOM 1179 C CA . GLY A 1 149 ? -2.194 1.476 20.797 1.00 82.00 149 GLY A CA 1
ATOM 1180 C C . GLY A 1 149 ? -1.450 0.343 20.071 1.00 82.00 149 GLY A C 1
ATOM 1181 O O . GLY A 1 149 ? -0.531 0.586 19.277 1.00 82.00 149 GLY A O 1
ATOM 1182 N N . PRO A 1 150 ? -1.821 -0.914 20.359 1.00 81.50 150 PRO A N 1
ATOM 1183 C CA . PRO A 1 150 ? -1.119 -2.102 19.874 1.00 81.50 150 PRO A CA 1
ATOM 1184 C C . PRO A 1 150 ? -1.369 -2.384 18.394 1.00 81.50 150 PRO A C 1
ATOM 1186 O O . PRO A 1 150 ? -0.672 -3.215 17.815 1.00 81.50 150 PRO A O 1
ATOM 1189 N N . VAL A 1 151 ? -2.327 -1.690 17.768 1.00 83.31 151 VAL A N 1
ATOM 1190 C CA . VAL A 1 151 ? -2.703 -1.924 16.375 1.00 83.31 151 VAL A CA 1
ATOM 1191 C C . VAL A 1 151 ? -1.462 -1.875 15.466 1.00 83.31 151 VAL A C 1
ATOM 1193 O O . VAL A 1 151 ? -0.671 -0.920 15.541 1.00 83.31 151 VAL A O 1
ATOM 1196 N N . PRO A 1 152 ? -1.223 -2.918 14.653 1.00 87.50 152 PRO A N 1
ATOM 1197 C CA . PRO A 1 152 ? -0.134 -2.922 13.698 1.00 87.50 152 PRO A CA 1
ATOM 1198 C C . PRO A 1 152 ? -0.455 -1.972 12.545 1.00 87.50 152 PRO A C 1
ATOM 1200 O O . PRO A 1 152 ? -1.565 -1.972 12.013 1.00 87.50 152 PRO A O 1
ATOM 1203 N N . VAL A 1 153 ? 0.549 -1.192 12.154 1.00 87.50 153 VAL A N 1
ATOM 1204 C CA . VAL A 1 153 ? 0.530 -0.338 10.964 1.00 87.50 153 VAL A CA 1
ATOM 1205 C C . VAL A 1 153 ? 1.489 -0.964 9.958 1.00 87.50 153 VAL A C 1
ATOM 1207 O O . VAL A 1 153 ? 2.640 -1.215 10.307 1.00 87.50 153 VAL A O 1
ATOM 1210 N N . ILE A 1 154 ? 1.006 -1.259 8.752 1.00 89.31 154 ILE A N 1
ATOM 1211 C CA . ILE A 1 154 ? 1.742 -1.955 7.692 1.00 89.31 154 ILE A CA 1
ATOM 1212 C C . ILE A 1 154 ? 1.774 -1.061 6.459 1.00 89.31 154 ILE A C 1
ATOM 1214 O O . ILE A 1 154 ? 0.729 -0.681 5.936 1.00 89.31 154 ILE A O 1
ATOM 1218 N N . THR A 1 155 ? 2.964 -0.761 5.964 1.00 89.31 155 THR A N 1
ATOM 1219 C CA . THR A 1 155 ? 3.149 -0.009 4.721 1.00 89.31 155 THR A CA 1
ATOM 1220 C C . THR A 1 155 ? 2.973 -0.936 3.519 1.00 89.31 155 THR A C 1
ATOM 1222 O O . THR A 1 155 ? 3.603 -1.987 3.432 1.00 89.31 155 THR A O 1
ATOM 1225 N N . VAL A 1 156 ? 2.126 -0.558 2.566 1.00 87.88 156 VAL A N 1
ATOM 1226 C CA . VAL A 1 156 ? 1.829 -1.351 1.369 1.00 87.88 156 VAL A CA 1
ATOM 1227 C C . VAL A 1 156 ? 2.167 -0.533 0.126 1.00 87.88 156 VAL A C 1
ATOM 1229 O O . VAL A 1 156 ? 1.454 0.403 -0.226 1.00 87.88 156 VAL A O 1
ATOM 1232 N N . PHE A 1 157 ? 3.243 -0.898 -0.564 1.00 89.06 157 PHE A N 1
ATOM 1233 C CA . PHE A 1 157 ? 3.633 -0.292 -1.834 1.00 89.06 157 PHE A CA 1
ATOM 1234 C C . PHE A 1 157 ? 2.866 -0.950 -2.984 1.00 89.06 157 PHE A C 1
ATOM 1236 O O . PHE A 1 157 ? 3.131 -2.080 -3.379 1.00 89.06 157 PHE A O 1
ATOM 1243 N N . THR A 1 158 ? 1.871 -0.252 -3.500 1.00 83.81 158 THR A N 1
ATOM 1244 C CA . THR A 1 158 ? 0.958 -0.696 -4.553 1.00 83.81 158 THR A CA 1
ATOM 1245 C C . THR A 1 158 ? 1.489 -0.385 -5.952 1.00 83.81 158 THR A C 1
ATOM 1247 O O . THR A 1 158 ? 2.373 0.450 -6.132 1.00 83.81 158 THR A O 1
ATOM 1250 N N . LYS A 1 159 ? 0.897 -1.028 -6.966 1.00 83.44 159 LYS A N 1
ATOM 1251 C CA . LYS A 1 159 ? 1.260 -0.872 -8.386 1.00 83.44 159 LYS A CA 1
ATOM 1252 C C . LYS A 1 159 ? 2.716 -1.258 -8.683 1.00 83.44 159 LYS A C 1
ATOM 1254 O O . LYS A 1 159 ? 3.350 -0.662 -9.547 1.00 83.44 159 LYS A O 1
ATOM 1259 N N . TYR A 1 160 ? 3.242 -2.276 -7.996 1.00 89.81 160 TYR A N 1
ATOM 1260 C CA . TYR A 1 160 ? 4.592 -2.795 -8.254 1.00 89.81 160 TYR A CA 1
ATOM 1261 C C . TYR A 1 160 ? 4.794 -3.243 -9.712 1.00 89.81 160 TYR A C 1
ATOM 1263 O O . TYR A 1 160 ? 5.878 -3.085 -10.267 1.00 89.81 160 TYR A O 1
ATOM 1271 N N . ASP A 1 161 ? 3.731 -3.716 -10.367 1.00 90.12 161 ASP A N 1
ATOM 1272 C CA . ASP A 1 161 ? 3.718 -4.029 -11.799 1.00 90.12 161 ASP A CA 1
ATOM 1273 C C . ASP A 1 161 ? 4.104 -2.831 -12.676 1.00 90.12 161 ASP A C 1
ATOM 1275 O O . ASP A 1 161 ? 4.763 -3.020 -13.691 1.00 90.12 161 ASP A O 1
ATOM 1279 N N . LYS A 1 162 ? 3.789 -1.594 -12.267 1.00 91.19 162 LYS A N 1
ATOM 1280 C CA . LYS A 1 162 ? 4.173 -0.388 -13.015 1.00 91.19 162 LYS A CA 1
ATOM 1281 C C . LYS A 1 162 ? 5.663 -0.098 -12.967 1.00 91.19 162 LYS A C 1
ATOM 1283 O O . LYS A 1 162 ? 6.206 0.370 -13.963 1.00 91.19 162 LYS A O 1
ATOM 1288 N N . LEU A 1 163 ? 6.332 -0.428 -11.865 1.00 93.00 163 LEU A N 1
ATOM 1289 C CA . LEU A 1 163 ? 7.788 -0.342 -11.804 1.00 93.00 163 LEU A CA 1
ATOM 1290 C C . LEU A 1 163 ? 8.437 -1.391 -12.712 1.00 93.00 163 LEU A C 1
ATOM 1292 O O . LEU A 1 163 ? 9.379 -1.074 -13.432 1.00 93.00 163 LEU A O 1
ATOM 1296 N N . VAL A 1 164 ? 7.904 -2.617 -12.728 1.00 94.50 164 VAL A N 1
ATOM 1297 C CA . VAL A 1 164 ? 8.372 -3.671 -13.643 1.00 94.50 164 VAL A CA 1
ATOM 1298 C C . VAL A 1 164 ? 8.193 -3.232 -15.097 1.00 94.50 164 VAL A C 1
ATOM 1300 O O . VAL A 1 164 ? 9.152 -3.271 -15.864 1.00 94.50 164 VAL A O 1
ATOM 1303 N N . GLU A 1 165 ? 7.000 -2.748 -15.459 1.00 92.94 165 GLU A N 1
ATOM 1304 C CA . GLU A 1 165 ? 6.700 -2.227 -16.798 1.00 92.94 165 GLU A CA 1
ATOM 1305 C C . GLU A 1 165 ? 7.630 -1.068 -17.184 1.00 92.94 165 GLU A C 1
ATOM 1307 O O . GLU A 1 165 ? 8.100 -1.017 -18.316 1.00 92.94 165 GLU A O 1
ATOM 1312 N N . GLN A 1 166 ? 7.928 -0.144 -16.265 1.00 92.12 166 GLN A N 1
ATOM 1313 C CA . GLN A 1 166 ? 8.836 0.972 -16.532 1.00 92.12 166 GLN A CA 1
ATOM 1314 C C . GLN A 1 166 ? 10.274 0.502 -16.769 1.00 92.12 166 GLN A C 1
ATOM 1316 O O . GLN A 1 166 ? 10.968 1.052 -17.623 1.00 92.12 166 GLN A O 1
ATOM 1321 N N . ILE A 1 167 ? 10.748 -0.492 -16.020 1.00 92.25 167 ILE A N 1
ATOM 1322 C CA . ILE A 1 167 ? 12.111 -1.007 -16.185 1.00 92.25 167 ILE A CA 1
ATOM 1323 C C . ILE A 1 167 ? 12.224 -1.804 -17.483 1.00 92.25 167 ILE A C 1
ATOM 1325 O O . ILE A 1 167 ? 13.209 -1.656 -18.205 1.00 92.25 167 ILE A O 1
ATOM 1329 N N . GLU A 1 168 ? 11.216 -2.615 -17.798 1.00 91.12 168 GLU A N 1
ATOM 1330 C CA . GLU A 1 168 ? 11.191 -3.421 -19.015 1.00 91.12 168 GLU A CA 1
ATOM 1331 C C . GLU A 1 168 ? 10.970 -2.549 -20.261 1.00 91.12 168 GLU A C 1
ATOM 1333 O O . GLU A 1 168 ? 11.753 -2.604 -21.202 1.00 91.12 168 GLU A O 1
ATOM 1338 N N . PHE A 1 169 ? 9.966 -1.673 -20.262 1.00 89.19 169 PHE A N 1
ATOM 1339 C CA . PHE A 1 169 ? 9.501 -0.954 -21.457 1.00 89.19 169 PHE A CA 1
ATOM 1340 C C . PHE A 1 169 ? 9.645 0.570 -21.385 1.00 89.19 169 PHE A C 1
ATOM 1342 O O . PHE A 1 169 ? 9.052 1.280 -22.198 1.00 89.19 169 PHE A O 1
ATOM 1349 N N . GLY A 1 170 ? 10.407 1.101 -20.427 1.00 84.88 170 GLY A N 1
ATOM 1350 C CA . GLY A 1 170 ? 10.584 2.543 -20.253 1.00 84.88 170 GLY A CA 1
ATOM 1351 C C . GLY A 1 170 ? 11.093 3.255 -21.509 1.00 84.88 170 GLY A C 1
ATOM 1352 O O . GLY A 1 170 ? 11.752 2.658 -22.361 1.00 84.88 170 GLY A O 1
ATOM 1353 N N . ASN A 1 171 ? 10.829 4.563 -21.597 1.00 77.44 171 ASN A N 1
ATOM 1354 C CA . ASN A 1 171 ? 11.018 5.393 -22.801 1.00 77.44 171 ASN A CA 1
ATOM 1355 C C . ASN A 1 171 ? 12.403 5.292 -23.466 1.00 77.44 171 ASN A C 1
ATOM 1357 O O . ASN A 1 171 ? 12.542 5.540 -24.660 1.00 77.44 171 ASN A O 1
ATOM 1361 N N . ASN A 1 172 ? 13.440 4.953 -22.704 1.00 78.69 172 ASN A N 1
ATOM 1362 C CA . ASN A 1 172 ? 14.814 4.855 -23.182 1.00 78.69 172 ASN A CA 1
ATOM 1363 C C . ASN A 1 172 ? 15.292 3.407 -23.400 1.00 78.69 172 ASN A C 1
ATOM 1365 O O . ASN A 1 172 ? 16.401 3.228 -23.908 1.00 78.69 172 ASN A O 1
ATOM 1369 N N . LEU A 1 173 ? 14.486 2.391 -23.058 1.00 85.19 173 LEU A N 1
ATOM 1370 C CA . LEU A 1 173 ? 14.821 0.962 -23.129 1.00 85.19 173 LEU A CA 1
ATOM 1371 C C . LEU A 1 173 ? 16.213 0.646 -22.551 1.00 85.19 173 LEU A C 1
ATOM 1373 O O . LEU A 1 173 ? 16.914 -0.242 -23.039 1.00 85.19 173 LEU A O 1
ATOM 1377 N N . GLU A 1 174 ? 16.647 1.377 -21.520 1.00 88.19 174 GLU A N 1
ATOM 1378 C CA . GLU A 1 174 ? 18.017 1.271 -20.994 1.00 88.19 174 GLU A CA 1
ATOM 1379 C C . GLU A 1 174 ? 18.324 -0.131 -20.477 1.00 88.19 174 GLU A C 1
ATOM 1381 O O . GLU A 1 174 ? 19.413 -0.658 -20.709 1.00 88.19 174 GLU A O 1
ATOM 1386 N N . PHE A 1 175 ? 17.346 -0.782 -19.843 1.00 89.75 175 PHE A N 1
ATOM 1387 C CA . PHE A 1 175 ? 17.469 -2.178 -19.438 1.00 89.75 175 PHE A CA 1
ATOM 1388 C C . PHE A 1 175 ? 17.747 -3.096 -20.638 1.00 89.75 175 PHE A C 1
ATOM 1390 O O . PHE A 1 175 ? 18.685 -3.898 -20.602 1.00 89.75 175 PHE A O 1
ATOM 1397 N N . HIS A 1 176 ? 16.996 -2.944 -21.733 1.00 88.12 176 HIS A N 1
ATOM 1398 C CA . HIS A 1 176 ? 17.212 -3.722 -22.953 1.00 88.12 176 HIS A CA 1
ATOM 1399 C C . HIS A 1 176 ? 18.549 -3.404 -23.617 1.00 88.12 176 HIS A C 1
ATOM 1401 O O . HIS A 1 176 ? 19.237 -4.328 -24.041 1.00 88.12 176 HIS A O 1
ATOM 1407 N N . LYS A 1 177 ? 18.952 -2.131 -23.687 1.00 90.81 177 LYS A N 1
ATOM 1408 C CA . LYS A 1 177 ? 20.234 -1.720 -24.278 1.00 90.81 177 LYS A CA 1
ATOM 1409 C C . LYS A 1 177 ? 21.422 -2.303 -23.516 1.00 90.81 177 LYS A C 1
ATOM 1411 O O . LYS A 1 177 ? 22.321 -2.861 -24.148 1.00 90.81 177 LYS A O 1
ATOM 1416 N N . ARG A 1 178 ? 21.410 -2.231 -22.179 1.00 90.88 178 ARG A N 1
ATOM 1417 C CA . ARG A 1 178 ? 22.457 -2.812 -21.317 1.00 90.88 178 ARG A CA 1
ATOM 1418 C C . ARG A 1 178 ? 22.526 -4.333 -21.439 1.00 90.88 178 ARG A C 1
ATOM 1420 O O . ARG A 1 178 ? 23.612 -4.905 -21.441 1.00 90.88 178 ARG A O 1
ATOM 1427 N N . ASN A 1 179 ? 21.378 -4.987 -21.608 1.00 89.94 179 ASN A N 1
ATOM 1428 C CA . ASN A 1 179 ? 21.266 -6.445 -21.675 1.00 89.94 179 ASN A CA 1
ATOM 1429 C C . ASN A 1 179 ? 21.053 -6.978 -23.106 1.00 89.94 179 ASN A C 1
ATOM 1431 O O . ASN A 1 179 ? 20.582 -8.099 -23.282 1.00 89.94 179 ASN A O 1
ATOM 1435 N N . LYS A 1 180 ? 21.403 -6.205 -24.146 1.00 91.06 180 LYS A N 1
ATOM 1436 C CA . LYS A 1 180 ? 21.171 -6.585 -25.557 1.00 91.06 180 LYS A CA 1
ATOM 1437 C C . LYS A 1 180 ? 21.967 -7.810 -26.016 1.00 91.06 180 LYS A C 1
ATOM 1439 O O . LYS A 1 180 ? 21.623 -8.419 -27.018 1.00 91.06 180 LYS A O 1
ATOM 1444 N N . HIS A 1 181 ? 23.053 -8.114 -25.306 1.00 93.50 181 HIS A N 1
ATOM 1445 C CA . HIS A 1 181 ? 23.941 -9.245 -25.566 1.00 93.50 181 HIS A CA 1
ATOM 1446 C C . HIS A 1 181 ? 23.388 -10.570 -25.022 1.00 93.50 181 HIS A C 1
ATOM 1448 O O . HIS A 1 181 ? 23.917 -11.626 -25.350 1.00 93.50 181 HIS A O 1
ATOM 1454 N N . LEU A 1 182 ? 22.352 -10.512 -24.182 1.00 94.00 182 LEU A N 1
ATOM 1455 C CA . LEU A 1 182 ? 21.680 -11.683 -23.638 1.00 94.00 182 LEU A CA 1
ATOM 1456 C C . LEU A 1 182 ? 20.517 -12.084 -24.540 1.00 94.00 182 LEU A C 1
ATOM 1458 O O . LEU A 1 182 ? 19.833 -11.234 -25.123 1.00 94.00 182 LEU A O 1
ATOM 1462 N N . ASP A 1 183 ? 20.245 -13.384 -24.590 1.00 94.25 183 ASP A N 1
ATOM 1463 C CA . ASP A 1 183 ? 18.988 -13.884 -25.123 1.00 94.25 183 ASP A CA 1
ATOM 1464 C C . ASP A 1 183 ? 17.795 -13.402 -24.267 1.00 94.25 183 ASP A C 1
ATOM 1466 O O . ASP A 1 183 ? 17.938 -12.813 -23.187 1.00 94.25 183 ASP A O 1
ATOM 1470 N N . ARG A 1 184 ? 16.580 -13.627 -24.773 1.00 89.69 184 ARG A N 1
ATOM 1471 C CA . ARG A 1 184 ? 15.354 -13.154 -24.120 1.00 89.69 184 ARG A CA 1
ATOM 1472 C C . ARG A 1 184 ? 15.159 -13.758 -22.728 1.00 89.69 184 ARG A C 1
ATOM 1474 O O . ARG A 1 184 ? 14.704 -13.047 -21.839 1.00 89.69 184 ARG A O 1
ATOM 1481 N N . GLU A 1 185 ? 15.463 -15.036 -22.542 1.00 93.25 185 GLU A N 1
ATOM 1482 C CA . GLU A 1 185 ? 15.259 -15.732 -21.272 1.00 93.25 185 GLU A CA 1
ATOM 1483 C C . GLU A 1 185 ? 16.240 -15.220 -20.215 1.00 93.25 185 GLU A C 1
ATOM 1485 O O . GLU A 1 185 ? 15.814 -14.761 -19.154 1.00 93.25 185 GLU A O 1
ATOM 1490 N N . SER A 1 186 ? 17.530 -15.169 -20.554 1.00 94.19 186 SER A N 1
ATOM 1491 C CA . SER A 1 186 ? 18.582 -14.643 -19.676 1.00 94.19 186 SER A CA 1
ATOM 1492 C C . SER A 1 186 ? 18.344 -13.183 -19.284 1.00 94.19 186 SER A C 1
ATOM 1494 O O . SER A 1 186 ? 18.558 -12.794 -18.134 1.00 94.19 186 SER A O 1
ATOM 1496 N N . ARG A 1 187 ? 17.858 -12.352 -20.216 1.00 92.19 187 ARG A N 1
ATOM 1497 C CA . ARG A 1 187 ? 17.479 -10.965 -19.912 1.00 92.19 187 ARG A CA 1
ATOM 1498 C C . ARG A 1 187 ? 16.286 -10.906 -18.959 1.00 92.19 187 ARG A C 1
ATOM 1500 O O . ARG A 1 187 ? 16.333 -10.168 -17.978 1.00 92.19 187 ARG A O 1
ATOM 1507 N N . ASN A 1 188 ? 15.239 -11.689 -19.212 1.00 89.56 188 ASN A N 1
ATOM 1508 C CA . ASN A 1 188 ? 14.042 -11.708 -18.370 1.00 89.56 188 ASN A CA 1
ATOM 1509 C C . ASN A 1 188 ? 14.337 -12.222 -16.952 1.00 89.56 188 ASN A C 1
ATOM 1511 O O . ASN A 1 188 ? 13.693 -11.780 -16.002 1.00 89.56 188 ASN A O 1
ATOM 1515 N N . ALA A 1 189 ? 15.331 -13.098 -16.787 1.00 93.12 189 ALA A N 1
ATOM 1516 C CA . ALA A 1 189 ? 15.789 -13.562 -15.479 1.00 93.12 189 ALA A CA 1
ATOM 1517 C C . ALA A 1 189 ? 16.444 -12.451 -14.630 1.00 93.12 189 ALA A C 1
ATOM 1519 O O . ALA A 1 189 ? 16.408 -12.532 -13.406 1.00 93.12 189 ALA A O 1
ATOM 1520 N N . ARG A 1 190 ? 16.986 -11.392 -15.253 1.00 93.19 190 ARG A N 1
ATOM 1521 C CA . ARG A 1 190 ? 17.586 -10.236 -14.553 1.00 93.19 190 ARG A CA 1
ATOM 1522 C C . ARG A 1 190 ? 16.583 -9.160 -14.150 1.00 93.19 190 ARG A C 1
ATOM 1524 O O . ARG A 1 190 ? 16.856 -8.374 -13.245 1.00 93.19 190 ARG A O 1
ATOM 1531 N N . LEU A 1 191 ? 15.427 -9.109 -14.812 1.00 92.44 191 LEU A N 1
ATOM 1532 C CA . LEU A 1 191 ? 14.413 -8.081 -14.573 1.00 92.44 191 LEU A CA 1
ATOM 1533 C C . LEU A 1 191 ? 13.963 -8.006 -13.096 1.00 92.44 191 LEU A C 1
ATOM 1535 O O . LEU A 1 191 ? 13.870 -6.892 -12.578 1.00 92.44 191 LEU A O 1
ATOM 1539 N N . PRO A 1 192 ? 13.744 -9.125 -12.369 1.00 93.31 192 PRO A N 1
ATOM 1540 C CA . PRO A 1 192 ? 13.387 -9.073 -10.951 1.00 93.31 192 PRO A CA 1
ATOM 1541 C C . PRO A 1 192 ? 14.463 -8.435 -10.064 1.00 93.31 192 PRO A C 1
ATOM 1543 O O . PRO A 1 192 ? 14.129 -7.686 -9.148 1.00 93.31 192 PRO A O 1
ATOM 1546 N N . GLU A 1 193 ? 15.745 -8.706 -10.328 1.00 93.62 193 GLU A N 1
ATOM 1547 C CA . GLU A 1 193 ? 16.857 -8.145 -9.550 1.00 93.62 193 GLU A CA 1
ATOM 1548 C C . GLU A 1 193 ? 16.976 -6.635 -9.770 1.00 93.62 193 GLU A C 1
ATOM 1550 O O . GLU A 1 193 ? 17.051 -5.875 -8.804 1.00 93.62 193 GLU A O 1
ATOM 1555 N N . GLU A 1 194 ? 16.894 -6.192 -11.026 1.00 93.81 194 GLU A N 1
ATOM 1556 C CA . GLU A 1 194 ? 16.898 -4.770 -11.384 1.00 93.81 194 GLU A CA 1
ATOM 1557 C C . GLU A 1 194 ? 15.688 -4.041 -10.775 1.00 93.81 194 GLU A C 1
ATOM 1559 O O . GLU A 1 194 ? 15.828 -2.966 -10.189 1.00 93.81 194 GLU A O 1
ATOM 1564 N N . THR A 1 195 ? 14.503 -4.660 -10.834 1.00 94.69 195 THR A N 1
ATOM 1565 C CA . THR A 1 195 ? 13.279 -4.110 -10.230 1.00 94.69 195 THR A CA 1
ATOM 1566 C C . THR A 1 195 ? 13.408 -3.989 -8.722 1.00 94.69 195 THR A C 1
ATOM 1568 O O . THR A 1 195 ? 13.031 -2.967 -8.150 1.00 94.69 195 THR A O 1
ATOM 1571 N N . ARG A 1 196 ? 13.982 -4.992 -8.052 1.00 95.00 196 ARG A N 1
ATOM 1572 C CA . ARG A 1 196 ? 14.228 -4.935 -6.610 1.00 95.00 196 ARG A CA 1
ATOM 1573 C C . ARG A 1 196 ? 15.222 -3.833 -6.248 1.00 95.00 196 ARG A C 1
ATOM 1575 O O . ARG A 1 196 ? 14.982 -3.127 -5.274 1.00 95.00 196 ARG A O 1
ATOM 1582 N N . ALA A 1 197 ? 16.297 -3.670 -7.018 1.00 94.62 197 ALA A N 1
ATOM 1583 C CA . ALA A 1 197 ? 17.278 -2.613 -6.791 1.00 94.62 197 ALA A CA 1
ATOM 1584 C C . ALA A 1 197 ? 16.645 -1.221 -6.939 1.00 94.62 197 ALA A C 1
ATOM 1586 O O . ALA A 1 197 ? 16.781 -0.386 -6.046 1.00 94.62 197 ALA A O 1
ATOM 1587 N N . LYS A 1 198 ? 15.867 -0.999 -8.006 1.00 93.56 198 LYS A N 1
ATOM 1588 C CA . LYS A 1 198 ? 15.156 0.270 -8.214 1.00 93.56 198 LYS A CA 1
ATOM 1589 C C . LYS A 1 198 ? 14.070 0.521 -7.174 1.00 93.56 198 LYS A C 1
ATOM 1591 O O . LYS A 1 198 ? 13.937 1.641 -6.696 1.00 93.56 198 LYS A O 1
ATOM 1596 N N . PHE A 1 199 ? 13.338 -0.507 -6.755 1.00 94.44 199 PHE A N 1
ATOM 1597 C CA . PHE A 1 199 ? 12.379 -0.387 -5.657 1.00 94.44 199 PHE A CA 1
ATOM 1598 C C . PHE A 1 199 ? 13.065 -0.008 -4.336 1.00 94.44 199 PHE A C 1
ATOM 1600 O O . PHE A 1 199 ? 12.563 0.843 -3.601 1.00 94.44 199 PHE A O 1
ATOM 1607 N N . GLN A 1 200 ? 14.231 -0.596 -4.045 1.00 93.94 200 GLN A N 1
ATOM 1608 C CA . GLN A 1 200 ? 15.017 -0.230 -2.869 1.00 93.94 200 GLN A CA 1
ATOM 1609 C C . GLN A 1 200 ? 15.434 1.242 -2.924 1.00 93.94 200 GLN A C 1
ATOM 1611 O O . GLN A 1 200 ? 15.292 1.953 -1.939 1.00 93.94 200 GLN A O 1
ATOM 1616 N N . GLU A 1 201 ? 15.932 1.701 -4.066 1.00 92.19 201 GLU A N 1
ATOM 1617 C CA . GLU A 1 201 ? 16.401 3.072 -4.261 1.00 92.19 201 GLU A CA 1
ATOM 1618 C C . GLU A 1 201 ? 15.269 4.104 -4.166 1.00 92.19 201 GLU A C 1
ATOM 1620 O O . GLU A 1 201 ? 15.391 5.087 -3.437 1.00 92.19 201 GLU A O 1
ATOM 1625 N N . LEU A 1 202 ? 14.163 3.867 -4.877 1.00 90.31 202 LEU A N 1
ATOM 1626 C CA . LEU A 1 202 ? 13.086 4.844 -5.049 1.00 90.31 202 LEU A CA 1
ATOM 1627 C C . LEU A 1 202 ? 12.066 4.835 -3.908 1.00 90.31 202 LEU A C 1
ATOM 1629 O O . LEU A 1 202 ? 11.442 5.856 -3.642 1.00 90.31 202 LEU A O 1
ATOM 1633 N N . CYS A 1 203 ? 11.863 3.690 -3.250 1.00 89.75 203 CYS A N 1
ATOM 1634 C CA . CYS A 1 203 ? 10.821 3.530 -2.234 1.00 89.75 203 CYS A CA 1
ATOM 1635 C C . CYS A 1 203 ? 11.403 3.215 -0.856 1.00 89.75 203 CYS A C 1
ATOM 1637 O O . CYS A 1 203 ? 11.179 3.971 0.088 1.00 89.75 203 CYS A O 1
ATOM 1639 N N . LEU A 1 204 ? 12.153 2.117 -0.713 1.00 90.12 204 LEU A N 1
ATOM 1640 C CA . LEU A 1 204 ? 12.571 1.658 0.619 1.00 90.12 204 LEU A CA 1
ATOM 1641 C C . LEU A 1 204 ? 13.633 2.554 1.256 1.00 90.12 204 LEU A C 1
ATOM 1643 O O . LEU A 1 204 ? 13.544 2.844 2.441 1.00 90.12 204 LEU A O 1
ATOM 1647 N N . GLY A 1 205 ? 14.590 3.058 0.480 1.00 89.31 205 GLY A N 1
ATOM 1648 C CA . GLY A 1 205 ? 15.616 3.980 0.958 1.00 89.31 205 GLY A CA 1
ATOM 1649 C C . GLY A 1 205 ? 15.016 5.259 1.554 1.00 89.31 205 GLY A C 1
ATOM 1650 O O . GLY A 1 205 ? 15.348 5.603 2.689 1.00 89.31 205 GLY A O 1
ATOM 1651 N N . PRO A 1 206 ? 14.120 5.968 0.841 1.00 86.50 206 PRO A N 1
ATOM 1652 C CA . PRO A 1 206 ? 13.367 7.082 1.411 1.00 86.50 206 PRO A CA 1
ATOM 1653 C C . PRO A 1 206 ? 12.481 6.669 2.596 1.00 86.50 206 PRO A C 1
ATOM 1655 O O . PRO A 1 206 ? 12.476 7.358 3.613 1.00 86.50 206 PRO A O 1
ATOM 1658 N N . PHE A 1 207 ? 11.790 5.526 2.513 1.00 86.56 207 PHE A N 1
ATOM 1659 C CA . PHE A 1 207 ? 10.947 5.011 3.599 1.00 86.56 207 PHE A CA 1
ATOM 1660 C C . PHE A 1 207 ? 11.723 4.799 4.902 1.00 86.56 207 PHE A C 1
ATOM 1662 O O . PHE A 1 207 ? 11.337 5.329 5.939 1.00 86.56 207 PHE A O 1
ATOM 1669 N N . GLU A 1 208 ? 12.852 4.098 4.853 1.00 86.69 208 GLU A N 1
ATOM 1670 C CA . GLU A 1 208 ? 13.692 3.796 6.017 1.00 86.69 208 GLU A CA 1
ATOM 1671 C C . GLU A 1 208 ? 14.347 5.042 6.630 1.00 86.69 208 GLU A C 1
ATOM 1673 O O . GLU A 1 208 ? 14.706 5.035 7.808 1.00 86.69 208 GLU A O 1
ATOM 1678 N N . LYS A 1 209 ? 14.518 6.117 5.849 1.00 83.69 209 LYS A N 1
ATOM 1679 C CA . LYS A 1 209 ? 15.020 7.407 6.350 1.00 83.69 209 LYS A CA 1
ATOM 1680 C C . LYS A 1 209 ? 13.946 8.199 7.092 1.00 83.69 209 LYS A C 1
ATOM 1682 O O . LYS A 1 209 ? 14.274 8.918 8.032 1.00 83.69 209 LYS A O 1
ATOM 1687 N N . SER A 1 210 ? 12.692 8.100 6.659 1.00 75.62 210 SER A N 1
ATOM 1688 C CA . SER A 1 210 ? 11.580 8.887 7.205 1.00 75.62 210 SER A CA 1
ATOM 1689 C C . SER A 1 210 ? 10.781 8.161 8.287 1.00 75.62 210 SER A C 1
ATOM 1691 O O . SER A 1 210 ? 10.061 8.806 9.048 1.00 75.62 210 SER A O 1
ATOM 1693 N N . VAL A 1 211 ? 10.872 6.833 8.359 1.00 78.06 211 VAL A N 1
ATOM 1694 C CA . VAL A 1 211 ? 10.043 5.992 9.229 1.00 78.06 211 VAL A CA 1
ATOM 1695 C C . VAL A 1 211 ? 10.930 5.155 10.149 1.00 78.06 211 VAL A C 1
ATOM 1697 O O . VAL A 1 211 ? 12.015 4.725 9.770 1.00 78.06 211 VAL A O 1
ATOM 1700 N N . ASN A 1 212 ? 10.474 4.908 11.382 1.00 69.06 212 ASN A N 1
ATOM 1701 C CA . ASN A 1 212 ? 11.165 3.999 12.296 1.00 69.06 212 ASN A CA 1
ATOM 1702 C C . ASN A 1 212 ? 11.304 2.598 11.655 1.00 69.06 212 ASN A C 1
ATOM 1704 O O . ASN A 1 212 ? 10.353 2.095 11.054 1.00 69.06 212 ASN A O 1
ATOM 1708 N N . LYS A 1 213 ? 12.471 1.959 11.822 1.00 66.56 213 LYS A N 1
ATOM 1709 C CA . LYS A 1 213 ? 12.851 0.679 11.190 1.00 66.56 213 LYS A CA 1
ATOM 1710 C C . LYS A 1 213 ? 11.908 -0.487 11.509 1.00 66.56 213 LYS A C 1
ATOM 1712 O O . LYS A 1 213 ? 11.927 -1.492 10.808 1.00 66.56 213 LYS A O 1
ATOM 1717 N N . ASP A 1 214 ? 11.072 -0.343 12.532 1.00 79.50 214 ASP A N 1
ATOM 1718 C CA . ASP A 1 214 ? 10.168 -1.389 13.008 1.00 79.50 214 ASP A CA 1
ATOM 1719 C C . ASP A 1 214 ? 8.818 -1.441 12.271 1.00 79.50 214 ASP A C 1
ATOM 1721 O O . ASP A 1 214 ? 7.978 -2.284 12.594 1.00 79.50 214 ASP A O 1
ATOM 1725 N N . ILE A 1 215 ? 8.562 -0.547 11.304 1.00 87.88 215 ILE A N 1
ATOM 1726 C CA . ILE A 1 215 ? 7.307 -0.580 10.545 1.00 87.88 215 ILE A CA 1
ATOM 1727 C C . ILE A 1 215 ? 7.382 -1.649 9.438 1.00 87.88 215 ILE A C 1
ATOM 1729 O O . ILE A 1 215 ? 8.161 -1.502 8.489 1.00 87.88 215 ILE A O 1
ATOM 1733 N N . PRO A 1 216 ? 6.554 -2.713 9.509 1.00 92.38 216 PRO A N 1
ATOM 1734 C CA . PRO A 1 216 ? 6.507 -3.733 8.471 1.00 92.38 216 PRO A CA 1
ATOM 1735 C C . PRO A 1 216 ? 6.024 -3.129 7.153 1.00 92.38 216 PRO A C 1
ATOM 1737 O O . PRO A 1 216 ? 5.096 -2.315 7.126 1.00 92.38 216 PRO A O 1
ATOM 1740 N N . HIS A 1 217 ? 6.626 -3.562 6.051 1.00 93.00 217 HIS A N 1
ATOM 1741 C CA . HIS A 1 217 ? 6.271 -3.092 4.722 1.00 93.00 217 HIS A CA 1
ATOM 1742 C C . HIS A 1 217 ? 6.270 -4.228 3.699 1.00 93.00 217 HIS A C 1
ATOM 1744 O O . HIS A 1 217 ? 6.955 -5.236 3.869 1.00 93.00 217 HIS A O 1
ATOM 1750 N N . ILE A 1 218 ? 5.498 -4.065 2.627 1.00 93.69 218 ILE A N 1
ATOM 1751 C CA . ILE A 1 218 ? 5.450 -5.014 1.513 1.00 93.69 218 ILE A CA 1
ATOM 1752 C C . ILE A 1 218 ? 5.066 -4.317 0.210 1.00 93.69 218 ILE A C 1
ATOM 1754 O O . ILE A 1 218 ? 4.279 -3.374 0.220 1.00 93.69 218 ILE A O 1
ATOM 1758 N N . ALA A 1 219 ? 5.598 -4.792 -0.915 1.00 92.88 219 ALA A N 1
ATOM 1759 C CA . ALA A 1 219 ? 5.153 -4.380 -2.240 1.00 92.88 219 ALA A CA 1
ATOM 1760 C C . ALA A 1 219 ? 4.124 -5.362 -2.807 1.00 92.88 219 ALA A C 1
ATOM 1762 O O . ALA A 1 219 ? 4.251 -6.572 -2.630 1.00 92.88 219 ALA A O 1
ATOM 1763 N N . VAL A 1 220 ? 3.118 -4.851 -3.513 1.00 88.31 220 VAL A N 1
ATOM 1764 C CA . VAL A 1 220 ? 2.060 -5.646 -4.138 1.00 88.31 220 VAL A CA 1
ATOM 1765 C C . VAL A 1 220 ? 1.647 -5.078 -5.493 1.00 88.31 220 VAL A C 1
ATOM 1767 O O . VAL A 1 220 ? 1.723 -3.876 -5.759 1.00 88.31 220 VAL A O 1
ATOM 1770 N N . SER A 1 221 ? 1.130 -5.961 -6.339 1.00 84.25 221 SER A N 1
ATOM 1771 C CA . SER A 1 221 ? 0.325 -5.596 -7.499 1.00 84.25 221 SER A CA 1
ATOM 1772 C C . SER A 1 221 ? -1.109 -6.086 -7.300 1.00 84.25 221 SER A C 1
ATOM 1774 O O . SER A 1 221 ? -1.346 -7.089 -6.629 1.00 84.25 221 SER A O 1
ATOM 1776 N N . THR A 1 222 ? -2.066 -5.370 -7.885 1.00 79.06 222 THR A N 1
ATOM 1777 C CA . THR A 1 222 ? -3.466 -5.804 -8.030 1.00 79.06 222 THR A CA 1
ATOM 1778 C C . THR A 1 222 ? -3.823 -6.091 -9.492 1.00 79.06 222 THR A C 1
ATOM 1780 O O . THR A 1 222 ? -4.975 -6.394 -9.809 1.00 79.06 222 THR A O 1
ATOM 1783 N N . ASN A 1 223 ? -2.846 -6.006 -10.400 1.00 80.38 223 ASN A N 1
ATOM 1784 C CA . ASN A 1 223 ? -3.022 -6.279 -11.817 1.00 80.38 223 ASN A CA 1
ATOM 1785 C C . ASN A 1 223 ? -3.096 -7.794 -12.048 1.00 80.38 223 ASN A C 1
ATOM 1787 O O . ASN A 1 223 ? -2.121 -8.510 -11.839 1.00 80.38 223 ASN A O 1
ATOM 1791 N N . LYS A 1 224 ? -4.252 -8.299 -12.484 1.00 78.69 224 LYS A N 1
ATOM 1792 C CA . LYS A 1 224 ? -4.483 -9.745 -12.656 1.00 78.69 224 LYS A CA 1
ATOM 1793 C C . LYS A 1 224 ? -3.617 -10.372 -13.748 1.00 78.69 224 LYS A C 1
ATOM 1795 O O . LYS A 1 224 ? -3.337 -11.562 -13.666 1.00 78.69 224 LYS A O 1
ATOM 1800 N N . GLU A 1 225 ? -3.164 -9.566 -14.704 1.00 87.00 225 GLU A N 1
ATOM 1801 C CA . GLU A 1 225 ? -2.277 -10.004 -15.785 1.00 87.00 225 GLU A CA 1
ATOM 1802 C C . GLU A 1 225 ? -0.812 -10.093 -15.332 1.00 87.00 225 GLU A C 1
ATOM 1804 O O . GLU A 1 225 ? 0.012 -10.735 -15.981 1.00 87.00 225 GLU A O 1
ATOM 1809 N N . TYR A 1 226 ? -0.466 -9.480 -14.195 1.00 86.25 226 TYR A N 1
ATOM 1810 C CA . TYR A 1 226 ? 0.873 -9.591 -13.636 1.00 86.25 226 TYR A CA 1
ATOM 1811 C C . TYR A 1 226 ? 1.038 -10.941 -12.924 1.00 86.25 226 TYR A C 1
ATOM 1813 O O . TYR A 1 226 ? 0.373 -11.235 -11.928 1.00 86.25 226 TYR A O 1
ATOM 1821 N N . LYS A 1 227 ? 1.950 -11.772 -13.445 1.00 89.62 227 LYS A N 1
ATOM 1822 C CA . LYS A 1 227 ? 2.131 -13.187 -13.059 1.00 89.62 227 LYS A CA 1
ATOM 1823 C C . LYS A 1 227 ? 2.293 -13.424 -11.551 1.00 89.62 227 LYS A C 1
ATOM 1825 O O . LYS A 1 227 ? 1.828 -14.440 -11.037 1.00 89.62 227 LYS A O 1
ATOM 1830 N N . ASP A 1 228 ? 2.913 -12.482 -10.839 1.00 90.44 228 ASP A N 1
ATOM 1831 C CA . ASP A 1 228 ? 3.217 -12.615 -9.412 1.00 90.44 228 ASP A CA 1
ATOM 1832 C C . ASP A 1 228 ? 2.143 -12.002 -8.499 1.00 90.44 228 ASP A C 1
ATOM 1834 O O . ASP A 1 228 ? 2.221 -12.156 -7.280 1.00 90.44 228 ASP A O 1
ATOM 1838 N N . THR A 1 229 ? 1.093 -11.378 -9.048 1.00 83.06 229 THR A N 1
ATOM 1839 C CA . THR A 1 229 ? 0.034 -10.705 -8.272 1.00 83.06 229 THR A CA 1
ATOM 1840 C C . THR A 1 229 ? -0.544 -11.591 -7.179 1.00 83.06 229 THR A C 1
ATOM 1842 O O . THR A 1 229 ? -0.580 -11.206 -6.012 1.00 83.06 229 THR A O 1
ATOM 1845 N N . ARG A 1 230 ? -0.933 -12.827 -7.511 1.00 84.19 230 ARG A N 1
ATOM 1846 C CA . ARG A 1 230 ? -1.509 -13.747 -6.519 1.00 84.19 230 ARG A CA 1
ATOM 1847 C C . ARG A 1 230 ? -0.522 -14.083 -5.398 1.00 84.19 230 ARG A C 1
ATOM 1849 O O . ARG A 1 230 ? -0.928 -14.201 -4.244 1.00 84.19 230 ARG A O 1
ATOM 1856 N N . LYS A 1 231 ? 0.763 -14.243 -5.727 1.00 89.69 231 LYS A N 1
ATOM 1857 C CA . LYS A 1 231 ? 1.819 -14.518 -4.747 1.00 89.69 231 LYS A CA 1
ATOM 1858 C C . LYS A 1 231 ? 2.003 -13.323 -3.808 1.00 89.69 231 LYS A C 1
ATOM 1860 O O . LYS A 1 231 ? 1.944 -13.516 -2.598 1.00 89.69 231 LYS A O 1
ATOM 1865 N N . MET A 1 232 ? 2.131 -12.111 -4.350 1.00 86.56 232 MET A N 1
ATOM 1866 C CA . MET A 1 232 ? 2.315 -10.888 -3.559 1.00 86.56 232 MET A CA 1
ATOM 1867 C C . MET A 1 232 ? 1.122 -10.614 -2.635 1.00 86.56 232 MET A C 1
ATOM 1869 O O . MET A 1 232 ? 1.301 -10.304 -1.459 1.00 86.56 232 MET A O 1
ATOM 1873 N N . LEU A 1 233 ? -0.110 -10.794 -3.129 1.00 82.88 233 LEU A N 1
ATOM 1874 C CA . LEU A 1 233 ? -1.305 -10.651 -2.295 1.00 82.88 233 LEU A CA 1
ATOM 1875 C C . LEU A 1 233 ? -1.326 -11.692 -1.168 1.00 82.88 233 LEU A C 1
ATOM 1877 O O . LEU A 1 233 ? -1.605 -11.340 -0.028 1.00 82.88 233 LEU A O 1
ATOM 1881 N N . ASN A 1 234 ? -0.954 -12.949 -1.429 1.00 82.44 234 ASN A N 1
ATOM 1882 C CA . ASN A 1 234 ? -0.836 -13.960 -0.372 1.00 82.44 234 ASN A CA 1
ATOM 1883 C C . ASN A 1 234 ? 0.233 -13.605 0.678 1.00 82.44 234 ASN A C 1
ATOM 1885 O O . ASN A 1 234 ? 0.065 -13.920 1.857 1.00 82.44 234 ASN A O 1
ATOM 1889 N N . GLU A 1 235 ? 1.330 -12.966 0.277 1.00 89.38 235 GLU A N 1
ATOM 1890 C CA . GLU A 1 235 ? 2.372 -12.499 1.197 1.00 89.38 235 GLU A CA 1
ATOM 1891 C C . GLU A 1 235 ? 1.883 -11.332 2.068 1.00 89.38 235 GLU A C 1
ATOM 1893 O O . GLU A 1 235 ? 2.088 -11.371 3.280 1.00 89.38 235 GLU A O 1
ATOM 1898 N N . LEU A 1 236 ? 1.133 -10.372 1.510 1.00 85.38 236 LEU A N 1
ATOM 1899 C CA . LEU A 1 236 ? 0.497 -9.287 2.279 1.00 85.38 236 LEU A CA 1
ATOM 1900 C C . LEU A 1 236 ? -0.448 -9.835 3.353 1.00 85.38 236 LEU A C 1
ATOM 1902 O O . LEU A 1 236 ? -0.500 -9.347 4.484 1.00 85.38 236 LEU A O 1
ATOM 1906 N N . VAL A 1 237 ? -1.175 -10.890 3.009 1.00 81.75 237 VAL A N 1
ATOM 1907 C CA . VAL A 1 237 ? -2.115 -11.569 3.902 1.00 81.75 237 VAL A CA 1
ATOM 1908 C C . VAL A 1 237 ? -1.396 -12.253 5.053 1.00 81.75 237 VAL A C 1
ATOM 1910 O O . VAL A 1 237 ? -1.814 -12.116 6.203 1.00 81.75 237 VAL A O 1
ATOM 1913 N N . ARG A 1 238 ? -0.310 -12.970 4.751 1.00 85.19 238 ARG A N 1
ATOM 1914 C CA . ARG A 1 238 ? 0.533 -13.614 5.764 1.00 85.19 238 ARG A CA 1
ATOM 1915 C C . ARG A 1 238 ? 1.153 -12.579 6.692 1.00 85.19 238 ARG A C 1
ATOM 1917 O O . ARG A 1 238 ? 0.968 -12.688 7.899 1.00 85.19 238 ARG A O 1
ATOM 1924 N N . LEU A 1 239 ? 1.762 -11.533 6.130 1.00 89.88 239 LEU A N 1
ATOM 1925 C CA . LEU A 1 239 ? 2.343 -10.432 6.897 1.00 89.88 239 LEU A CA 1
ATOM 1926 C C . LEU A 1 239 ? 1.306 -9.799 7.831 1.00 89.88 239 LEU A C 1
ATOM 1928 O O . LEU A 1 239 ? 1.556 -9.635 9.021 1.00 89.88 239 LEU A O 1
ATOM 1932 N N . THR A 1 240 ? 0.107 -9.514 7.319 1.00 84.81 240 THR A N 1
ATOM 1933 C CA . THR A 1 240 ? -0.981 -8.948 8.127 1.00 84.81 240 THR A CA 1
ATOM 1934 C C . THR A 1 240 ? -1.389 -9.882 9.262 1.00 84.81 240 THR A C 1
ATOM 1936 O O . THR A 1 240 ? -1.525 -9.441 10.401 1.00 84.81 240 THR A O 1
ATOM 1939 N N . ALA A 1 241 ? -1.563 -11.175 8.981 1.00 82.81 241 ALA A N 1
ATOM 1940 C CA . ALA A 1 241 ? -1.921 -12.162 9.993 1.00 82.81 241 ALA A CA 1
ATOM 1941 C C . ALA A 1 241 ? -0.852 -12.280 11.093 1.00 82.81 241 ALA A C 1
ATOM 1943 O O . ALA A 1 241 ? -1.202 -12.344 12.275 1.00 82.81 241 ALA A O 1
ATOM 1944 N N . ASP A 1 242 ? 0.428 -12.256 10.722 1.00 87.19 242 ASP A N 1
ATOM 1945 C CA . ASP A 1 242 ? 1.548 -12.322 11.661 1.00 87.19 242 ASP A CA 1
ATOM 1946 C C . ASP A 1 242 ? 1.629 -11.060 12.529 1.00 87.19 242 ASP A C 1
ATOM 1948 O O . ASP A 1 242 ? 1.721 -11.157 13.755 1.00 87.19 242 ASP A O 1
ATOM 1952 N N . CYS A 1 243 ? 1.489 -9.873 11.931 1.00 88.00 243 CYS A N 1
ATOM 1953 C CA . CYS A 1 243 ? 1.444 -8.608 12.664 1.00 88.00 243 CYS A CA 1
ATOM 1954 C C . CYS A 1 243 ? 0.287 -8.564 13.675 1.00 88.00 243 CYS A C 1
ATOM 1956 O O . CYS A 1 243 ? 0.495 -8.173 14.824 1.00 88.00 243 CYS A O 1
ATOM 1958 N N . VAL A 1 244 ? -0.911 -9.006 13.275 1.00 83.12 244 VAL A N 1
ATOM 1959 C CA . VAL A 1 244 ? -2.094 -9.084 14.154 1.00 83.12 244 VAL A CA 1
ATOM 1960 C C . VAL A 1 244 ? -1.877 -10.089 15.285 1.00 83.12 244 VAL A C 1
ATOM 1962 O O . VAL A 1 244 ? -2.240 -9.844 16.431 1.00 83.12 244 VAL A O 1
ATOM 1965 N N . LYS A 1 245 ? -1.281 -11.248 14.995 1.00 82.25 245 LYS A N 1
ATOM 1966 C CA . LYS A 1 245 ? -0.990 -12.254 16.021 1.00 82.25 245 LYS A CA 1
ATOM 1967 C C . LYS A 1 245 ? -0.000 -11.719 17.062 1.00 82.25 245 LYS A C 1
ATOM 1969 O O . LYS A 1 245 ? -0.185 -11.968 18.254 1.00 82.25 245 LYS A O 1
ATOM 1974 N N . ASN A 1 246 ? 1.015 -10.981 16.616 1.00 82.38 246 ASN A N 1
ATOM 1975 C CA . ASN A 1 246 ? 2.062 -10.435 17.475 1.00 82.38 246 ASN A CA 1
ATOM 1976 C C . ASN A 1 246 ? 1.566 -9.265 18.337 1.00 82.38 246 ASN A C 1
ATOM 1978 O O . ASN A 1 246 ? 1.860 -9.241 19.532 1.00 82.38 246 ASN A O 1
ATOM 1982 N N . SER A 1 247 ? 0.762 -8.344 17.792 1.00 77.50 247 SER A N 1
ATOM 1983 C CA . SER A 1 247 ? 0.180 -7.245 18.582 1.00 77.50 247 SER A CA 1
ATOM 1984 C C . SER A 1 247 ? -0.676 -7.765 19.742 1.00 77.50 247 SER A C 1
ATOM 1986 O O . SER A 1 247 ? -0.533 -7.319 20.880 1.00 77.50 247 SER A O 1
ATOM 1988 N N . LEU A 1 248 ? -1.469 -8.809 19.489 1.00 67.50 248 LEU A N 1
ATOM 1989 C CA . LEU A 1 248 ? -2.323 -9.453 20.491 1.00 67.50 248 LEU A CA 1
ATOM 1990 C C . LEU A 1 248 ? -1.549 -10.264 21.544 1.00 67.50 248 LEU A C 1
ATOM 1992 O O . LEU A 1 248 ? -2.128 -10.653 22.564 1.00 67.50 248 LEU A O 1
ATOM 1996 N N . ALA A 1 249 ? -0.277 -10.588 21.306 1.00 60.84 249 ALA A N 1
ATOM 1997 C CA . ALA A 1 249 ? 0.592 -11.194 22.315 1.00 60.84 249 ALA A CA 1
ATOM 1998 C C . ALA A 1 249 ? 1.148 -10.127 23.274 1.00 60.84 249 ALA A C 1
ATOM 2000 O O . ALA A 1 249 ? 1.157 -10.342 24.487 1.00 60.84 249 ALA A O 1
ATOM 2001 N N . VAL A 1 250 ? 1.530 -8.960 22.742 1.00 59.12 250 VAL A N 1
ATOM 2002 C CA . VAL A 1 250 ? 2.048 -7.820 23.518 1.00 59.12 250 VAL A CA 1
ATOM 2003 C C . VAL A 1 250 ? 0.994 -7.272 24.483 1.00 59.12 250 VAL A C 1
ATOM 2005 O O . VAL A 1 250 ? 1.294 -7.061 25.660 1.00 59.12 250 VAL A O 1
ATOM 2008 N N . ASP A 1 251 ? -0.259 -7.137 24.042 1.00 56.53 251 ASP A N 1
ATOM 2009 C CA . ASP A 1 251 ? -1.353 -6.662 24.903 1.00 56.53 251 ASP A CA 1
ATOM 2010 C C . ASP A 1 251 ? -1.555 -7.516 26.155 1.00 56.53 251 ASP A C 1
ATOM 2012 O O . ASP A 1 251 ? -1.839 -6.997 27.238 1.00 56.53 251 ASP A O 1
ATOM 2016 N N . ARG A 1 252 ? -1.363 -8.835 26.041 1.00 52.19 252 ARG A N 1
ATOM 2017 C CA . ARG A 1 252 ? -1.520 -9.761 27.171 1.00 52.19 252 ARG A CA 1
ATOM 2018 C C . ARG A 1 252 ? -0.404 -9.611 28.195 1.00 52.19 252 ARG A C 1
ATOM 2020 O O . ARG A 1 252 ? -0.688 -9.661 29.390 1.00 52.19 252 ARG A O 1
ATOM 2027 N N . CYS A 1 253 ? 0.834 -9.394 27.752 1.00 43.84 253 CYS A N 1
ATOM 2028 C CA . CYS A 1 253 ? 1.953 -9.118 28.654 1.00 43.84 253 CYS A CA 1
ATOM 2029 C C . CYS A 1 253 ? 1.728 -7.813 29.434 1.00 43.84 253 CYS A C 1
ATOM 2031 O O . CYS A 1 253 ? 1.889 -7.784 30.654 1.00 43.84 253 CYS A O 1
ATOM 2033 N N . CYS A 1 254 ? 1.263 -6.759 28.760 1.00 50.44 254 CYS A N 1
ATOM 2034 C CA . CYS A 1 254 ? 0.956 -5.472 29.389 1.00 50.44 254 CYS A CA 1
ATOM 2035 C C . CYS A 1 254 ? -0.266 -5.530 30.326 1.00 50.44 254 CYS A C 1
ATOM 2037 O O . CYS A 1 254 ? -0.330 -4.800 31.317 1.00 50.44 254 CYS A O 1
ATOM 2039 N N . ALA A 1 255 ? -1.256 -6.380 30.037 1.00 51.12 255 ALA A N 1
ATOM 2040 C CA . ALA A 1 255 ? -2.402 -6.603 30.920 1.00 51.12 255 ALA A CA 1
ATOM 2041 C C . ALA A 1 255 ? -2.022 -7.404 32.182 1.00 51.12 255 ALA A C 1
ATOM 2043 O O . ALA A 1 255 ? -2.485 -7.074 33.271 1.00 51.12 255 ALA A O 1
ATOM 2044 N N . GLY A 1 256 ? -1.132 -8.397 32.064 1.00 40.12 256 GLY A N 1
ATOM 2045 C CA . GLY A 1 256 ? -0.654 -9.196 33.201 1.00 40.12 256 GLY A CA 1
ATOM 2046 C C . GLY A 1 256 ? 0.161 -8.400 34.229 1.00 40.12 256 GLY A C 1
ATOM 2047 O O . GLY A 1 256 ? 0.083 -8.678 35.422 1.00 40.12 256 GLY A O 1
ATOM 2048 N N . LEU A 1 257 ? 0.886 -7.365 33.793 1.00 41.38 257 LEU A N 1
ATOM 2049 C CA . LEU A 1 257 ? 1.646 -6.476 34.683 1.00 41.38 257 LEU A CA 1
ATOM 2050 C C . LEU A 1 257 ? 0.761 -5.514 35.493 1.00 41.38 257 LEU A C 1
ATOM 2052 O O . LEU A 1 257 ? 1.150 -5.102 36.582 1.00 41.38 257 LEU A O 1
ATOM 2056 N N . ARG A 1 258 ? -0.439 -5.186 35.002 1.00 40.44 258 ARG A N 1
ATOM 2057 C CA . ARG A 1 258 ? -1.382 -4.284 35.689 1.00 40.44 258 ARG A CA 1
ATOM 2058 C C . ARG A 1 258 ? -2.199 -4.957 36.797 1.00 40.44 258 ARG A C 1
ATOM 2060 O O . ARG A 1 258 ? -2.893 -4.264 37.529 1.00 40.44 258 ARG A O 1
ATOM 2067 N N . HIS A 1 259 ? -2.103 -6.280 36.946 1.00 37.25 259 HIS A N 1
ATOM 2068 C CA . HIS A 1 259 ? -2.899 -7.059 37.901 1.00 37.25 259 HIS A CA 1
ATOM 2069 C C . HIS A 1 259 ? -2.107 -7.678 39.058 1.00 37.25 259 HIS A C 1
ATOM 2071 O O . HIS A 1 259 ? -2.626 -8.565 39.729 1.00 37.25 259 HIS A O 1
ATOM 2077 N N . ARG A 1 260 ? -0.879 -7.227 39.348 1.00 31.86 260 ARG A N 1
ATOM 2078 C CA . ARG A 1 260 ? -0.183 -7.667 40.567 1.00 31.86 260 ARG A CA 1
ATOM 2079 C C . ARG A 1 260 ? -0.775 -6.910 41.767 1.00 31.86 260 ARG A C 1
ATOM 2081 O O . ARG A 1 260 ? -0.538 -5.708 41.857 1.00 31.86 260 ARG A O 1
ATOM 2088 N N . PRO A 1 261 ? -1.532 -7.548 42.681 1.00 35.06 261 PRO A N 1
ATOM 2089 C CA . PRO A 1 261 ? -1.981 -6.867 43.884 1.00 35.06 261 PRO A CA 1
ATOM 2090 C C . PRO A 1 261 ? -0.747 -6.654 44.759 1.00 35.06 261 PRO A C 1
ATOM 2092 O O . PRO A 1 261 ? -0.029 -7.610 45.071 1.00 35.06 261 PRO A O 1
ATOM 2095 N N . THR A 1 262 ? -0.481 -5.412 45.144 1.00 39.56 262 THR A N 1
ATOM 2096 C CA . THR A 1 262 ? 0.342 -5.113 46.314 1.00 39.56 262 THR A CA 1
ATOM 2097 C C . THR A 1 262 ? -0.318 -5.795 47.508 1.00 39.56 262 THR A C 1
ATOM 2099 O O . THR A 1 262 ? -1.396 -5.399 47.938 1.00 39.56 262 THR A O 1
ATOM 2102 N N . ARG A 1 263 ? 0.288 -6.879 48.006 1.00 36.44 263 ARG A N 1
ATOM 2103 C CA . ARG A 1 263 ? -0.056 -7.412 49.324 1.00 36.44 263 ARG A CA 1
ATOM 2104 C C . ARG A 1 263 ? 0.428 -6.391 50.348 1.00 36.44 263 ARG A C 1
ATOM 2106 O O . ARG A 1 263 ? 1.613 -6.365 50.662 1.00 36.44 263 ARG A O 1
ATOM 2113 N N . GLU A 1 264 ? -0.480 -5.554 50.828 1.00 39.00 264 GLU A N 1
ATOM 2114 C CA . GLU A 1 264 ? -0.318 -4.901 52.122 1.00 39.00 264 GLU A CA 1
ATOM 2115 C C . GLU A 1 264 ? -0.381 -5.995 53.191 1.00 39.00 264 GLU A C 1
ATOM 2117 O O . GLU A 1 264 ? -1.408 -6.642 53.393 1.00 39.00 264 GLU A O 1
ATOM 2122 N N . SER A 1 265 ? 0.756 -6.267 53.824 1.00 39.44 265 SER A N 1
ATOM 2123 C CA . SER A 1 265 ? 0.812 -7.000 55.082 1.00 39.44 265 SER A CA 1
ATOM 2124 C C . SER A 1 265 ? 0.486 -6.019 56.207 1.00 39.44 265 SER A C 1
ATOM 2126 O O . SER A 1 265 ? 1.385 -5.367 56.735 1.00 39.44 265 SER A O 1
ATOM 2128 N N . GLY A 1 266 ? -0.799 -5.882 56.528 1.00 36.16 266 GLY A N 1
ATOM 2129 C CA . GLY A 1 266 ? -1.239 -5.337 57.809 1.00 36.16 266 GLY A CA 1
ATOM 2130 C C . GLY A 1 266 ? -1.199 -6.445 58.859 1.00 36.16 266 GLY A C 1
ATOM 2131 O O . GLY A 1 266 ? -1.912 -7.437 58.721 1.00 36.16 266 GLY A O 1
ATOM 2132 N N . CYS A 1 267 ? -0.345 -6.284 59.867 1.00 35.31 267 CYS A N 1
ATOM 2133 C CA . CYS A 1 267 ? -0.453 -6.985 61.143 1.00 35.31 267 CYS A CA 1
ATOM 2134 C C . CYS A 1 267 ? -0.822 -5.942 62.208 1.00 35.31 267 CYS A C 1
ATOM 2136 O O . CYS A 1 267 ? 0.018 -5.121 62.566 1.00 35.31 267 CYS A O 1
ATOM 2138 N N . GLU A 1 268 ? -2.065 -6.002 62.669 1.00 39.81 268 GLU A N 1
ATOM 2139 C CA . GLU A 1 268 ? -2.566 -5.619 64.001 1.00 39.81 268 GLU A CA 1
ATOM 2140 C C . GLU A 1 268 ? -3.253 -6.919 64.488 1.00 39.81 268 GLU A C 1
ATOM 2142 O O . GLU A 1 268 ? -3.891 -7.593 63.674 1.00 39.81 268 GLU A O 1
ATOM 2147 N N . ASP A 1 269 ? -3.075 -7.466 65.690 1.00 39.53 269 ASP A N 1
ATOM 2148 C CA . ASP A 1 269 ? -2.645 -6.961 67.001 1.00 39.53 269 ASP A CA 1
ATOM 2149 C C . ASP A 1 269 ? -1.618 -7.898 67.676 1.00 39.53 269 ASP A C 1
ATOM 2151 O O . ASP A 1 269 ? -1.655 -9.126 67.405 1.00 39.53 269 ASP A O 1
#

Organism: Laccaria bicolor (strain S238N-H82 / ATCC MYA-4686) (NCBI:txid486041)

Sequence (269 aa):
MHFFLEPKSVCLMLVRSILECFNRCRILDGWRPATNNGCVIQVGRTVPSPGHRQQRVSRNAGISDIGTAIIAKENGRFVLHDSQGFEHGEGDNFKKVIDFLKARKDMPNVRDQVHAVWLCFQVSLSEGDRLFEAGVEELFRMKSKGELGPVPVITVFTKYDKLVEQIEFGNNLEFHKRNKHLDRESRNARLPEETRAKFQELCLGPFEKSVNKDIPHIAVSTNKEYKDTRKMLNELVRLTADCVKNSLAVDRCCAGLRHRPTRESGCED

Solvent-accessible surface area (backbone atoms only — not comparable to full-atom values): 15323 Å² total; per-residue (Å²): 135,84,81,79,73,51,72,68,57,56,50,55,51,46,46,51,38,55,58,52,34,67,76,68,45,61,56,69,81,52,56,62,68,36,45,67,41,38,35,45,35,33,56,20,45,52,75,92,55,96,87,70,60,72,42,71,85,53,90,68,69,66,78,47,51,55,88,36,35,34,50,40,90,88,37,52,51,37,30,36,24,41,28,57,18,50,58,94,90,39,67,67,45,44,48,52,52,53,52,52,52,58,67,18,61,76,39,93,49,71,45,67,22,57,43,34,31,39,36,34,32,55,56,57,87,53,85,87,65,79,88,64,49,74,65,54,53,49,50,55,51,36,48,75,71,45,74,63,47,66,49,37,60,33,41,34,31,30,52,42,58,56,50,47,48,41,53,63,67,28,99,77,33,58,54,50,65,77,39,62,90,45,56,74,65,66,38,59,68,44,48,63,58,55,42,51,53,50,45,38,62,48,41,47,52,56,44,58,73,75,40,70,87,84,56,50,70,48,67,28,32,84,49,85,85,44,89,58,19,69,59,32,47,53,48,55,51,50,53,50,42,51,44,40,53,51,32,62,51,52,54,50,57,60,52,60,68,75,66,69,77,80,79,78,84,82,84,85,134

pLDDT: mean 70.28, std 20.04, range [21.45, 95.0]

Radius of gyration: 21.75 Å; Cα contacts (8 Å, |Δi|>4): 373; chains: 1; bounding box: 53×40×93 Å

Nearest PDB structures (foldseek):
  8jit-assembly1_A  TM=4.383E-01  e=1.174E-02  Homo sapiens
  7dhi-assembly1_A  TM=4.167E-01  e=2.542E-02  Homo sapiens
  8uxy-assembly1_X  TM=4.731E-01  e=1.264E-01  Homo sapiens
  8el8-assembly1_A  TM=3.889E-01  e=3.315E+00  Homo sapiens
  7uiw-assembly1_F  TM=1.935E-01  e=5.579E-01  Escherichia coli

Mean predicted aligned error: 11.64 Å

Secondary structure (DSSP, 8-state):
------HHHHHHHHHHHHHHHHHH-THHHH---SSSB------------TT--EE---S--S---TTSEEEETTEEEEEE-------TT-HHHHHHHHHHHHHHHT-SSGGGS---EEEEEEPP-STT-----HHHHHHHHHHHTTTTTT--EEEEEE-HHHHHHHHHH-TT-HHHHHTTTS-HHHHHHHHHHHHHHHHIIIIIHHHHHHS-TT--EEE----TTSTTHHHHHHHHHHHHHHHHHHHHHHHHHHHHHTT----------